Protein AF-A0A5J4KP98-F1 (afdb_monomer)

pLDDT: mean 75.1, std 27.13, range [25.02, 98.81]

Nearest PDB structures (foldseek):
  5kph-assembly1_A  TM=4.321E-01  e=3.623E-01  synthetic construct
  5tph-assembly1_A  TM=2.881E-01  e=6.939E-02  synthetic construct
  3f40-assembly1_A-2  TM=2.951E-01  e=2.008E-01  Cytophaga hutchinsonii ATCC 33406
  5u35-assembly1_B  TM=2.815E-01  e=1.049E-01  synthetic construct
  6w3w-assembly1_A  TM=3.416E-01  e=5.809E-01  synthetic construct

Structure (mmCIF, N/CA/C/O backbone):
data_AF-A0A5J4KP98-F1
#
_entry.id   AF-A0A5J4KP98-F1
#
loop_
_atom_site.group_PDB
_atom_site.id
_atom_site.type_symbol
_atom_site.label_atom_id
_atom_site.label_alt_id
_atom_site.label_comp_id
_atom_site.label_asym_id
_atom_site.label_entity_id
_atom_site.label_seq_id
_atom_site.pdbx_PDB_ins_code
_atom_site.Cartn_x
_atom_site.Cartn_y
_atom_site.Cartn_z
_atom_site.occupancy
_atom_site.B_iso_or_equiv
_atom_site.auth_seq_id
_atom_site.auth_comp_id
_atom_site.auth_asym_id
_atom_site.auth_atom_id
_atom_site.pdbx_PDB_model_num
ATOM 1 N N . MET A 1 1 ? 13.827 -20.301 -25.898 1.00 48.16 1 MET A N 1
ATOM 2 C CA . MET A 1 1 ? 13.623 -19.902 -24.489 1.00 48.16 1 MET A CA 1
ATOM 3 C C . MET A 1 1 ? 12.287 -19.192 -24.423 1.00 48.16 1 MET A C 1
ATOM 5 O O . MET A 1 1 ? 12.035 -18.385 -25.309 1.00 48.16 1 MET A O 1
ATOM 9 N N . THR A 1 2 ? 11.422 -19.520 -23.467 1.00 58.94 2 THR A N 1
ATOM 10 C CA . THR A 1 2 ? 10.131 -18.831 -23.319 1.00 58.94 2 THR A CA 1
ATOM 11 C C . THR A 1 2 ? 10.371 -17.529 -22.567 1.00 58.94 2 THR A C 1
ATOM 13 O O . THR A 1 2 ? 10.775 -17.570 -21.408 1.00 58.94 2 THR A O 1
ATOM 16 N N . THR A 1 3 ? 10.178 -16.387 -23.224 1.00 83.38 3 THR A N 1
ATOM 17 C CA . THR A 1 3 ? 10.272 -15.075 -22.571 1.00 83.38 3 THR A CA 1
ATOM 18 C C . THR A 1 3 ? 9.167 -14.952 -21.526 1.00 83.38 3 THR A C 1
ATOM 20 O O . THR A 1 3 ? 8.012 -15.272 -21.818 1.00 83.38 3 THR A O 1
ATOM 23 N N . LEU A 1 4 ? 9.506 -14.493 -20.319 1.00 88.94 4 LEU A N 1
ATOM 24 C CA . LEU A 1 4 ? 8.504 -14.178 -19.305 1.00 88.94 4 LEU A CA 1
ATOM 25 C C . LEU A 1 4 ? 7.656 -12.998 -19.798 1.00 88.94 4 LEU A C 1
ATOM 27 O O . LEU A 1 4 ? 8.190 -11.986 -20.241 1.00 88.94 4 LEU A O 1
ATOM 31 N N . THR A 1 5 ? 6.336 -13.135 -19.742 1.00 92.69 5 THR A N 1
ATOM 32 C CA . THR A 1 5 ? 5.392 -12.080 -20.140 1.00 92.69 5 THR A CA 1
ATOM 33 C C . THR A 1 5 ? 4.350 -11.872 -19.054 1.00 92.69 5 THR A C 1
ATOM 35 O O . THR A 1 5 ? 4.011 -12.813 -18.334 1.00 92.69 5 THR A O 1
ATOM 38 N N . LEU A 1 6 ? 3.766 -10.673 -18.978 1.00 92.62 6 LEU A N 1
ATOM 39 C CA . LEU A 1 6 ? 2.709 -10.383 -18.006 1.00 92.62 6 LEU A CA 1
ATOM 40 C C . LEU A 1 6 ? 1.524 -11.365 -18.115 1.00 92.62 6 LEU A C 1
ATOM 42 O O . LEU A 1 6 ? 1.011 -11.817 -17.095 1.00 92.62 6 LEU A O 1
ATOM 46 N N . ALA A 1 7 ? 1.148 -11.761 -19.336 1.00 93.25 7 ALA A N 1
ATOM 47 C CA . ALA A 1 7 ? 0.109 -12.766 -19.574 1.00 93.25 7 ALA A CA 1
ATOM 48 C C . ALA A 1 7 ? 0.478 -14.145 -18.990 1.00 93.25 7 ALA A C 1
ATOM 50 O O . ALA A 1 7 ? -0.365 -14.811 -18.398 1.00 93.25 7 ALA A O 1
ATOM 51 N N . SER A 1 8 ? 1.747 -14.564 -19.082 1.00 92.50 8 SER A N 1
ATOM 52 C CA . SER A 1 8 ? 2.194 -15.856 -18.531 1.00 92.50 8 SER A CA 1
ATOM 53 C C . SER A 1 8 ? 2.188 -15.940 -16.997 1.00 92.50 8 SER A C 1
ATOM 55 O O . SER A 1 8 ? 2.231 -17.044 -16.460 1.00 92.50 8 SER A O 1
ATOM 57 N N . ILE A 1 9 ? 2.107 -14.803 -16.292 1.00 94.69 9 ILE A N 1
ATOM 58 C CA . ILE A 1 9 ? 2.076 -14.728 -14.818 1.00 94.69 9 ILE A CA 1
ATOM 59 C C . ILE A 1 9 ? 0.751 -14.189 -14.253 1.00 94.69 9 ILE A C 1
ATOM 61 O O . ILE A 1 9 ? 0.599 -14.086 -13.034 1.00 94.69 9 ILE A O 1
ATOM 65 N N . GLU A 1 10 ? -0.221 -13.875 -15.116 1.00 95.12 10 GLU A N 1
ATOM 66 C CA . GLU A 1 10 ? -1.525 -13.289 -14.773 1.00 95.12 10 GLU A CA 1
ATOM 67 C C . GLU A 1 10 ? -2.249 -14.080 -13.671 1.00 95.12 10 GLU A C 1
ATOM 69 O O . GLU A 1 10 ? -2.695 -13.501 -12.675 1.00 95.12 10 GLU A O 1
ATOM 74 N N . ASP A 1 11 ? -2.284 -15.411 -13.799 1.00 95.19 11 ASP A N 1
ATOM 75 C CA . ASP A 1 11 ? -2.909 -16.311 -12.825 1.00 95.19 11 ASP A CA 1
ATOM 76 C C . ASP A 1 11 ? -2.238 -16.285 -11.449 1.00 95.19 11 ASP A C 1
ATOM 78 O O . ASP A 1 11 ? -2.926 -16.378 -10.430 1.00 95.19 11 ASP A O 1
ATOM 82 N N . GLY A 1 12 ? -0.912 -16.125 -11.402 1.00 94.88 12 GLY A N 1
ATOM 83 C CA . GLY A 1 12 ? -0.142 -16.007 -10.163 1.00 94.88 12 GLY A CA 1
ATOM 84 C C . GLY A 1 12 ? -0.339 -14.655 -9.475 1.00 94.88 12 GLY A C 1
ATOM 85 O O . GLY A 1 12 ? -0.443 -14.585 -8.245 1.00 94.88 12 GLY A O 1
ATOM 86 N N . LEU A 1 13 ? -0.432 -13.579 -10.263 1.00 96.94 13 LEU A N 1
ATOM 87 C CA . LEU A 1 13 ? -0.680 -12.226 -9.763 1.00 96.94 13 LEU A CA 1
ATOM 88 C C . LEU A 1 13 ? -2.074 -12.119 -9.132 1.00 96.94 13 LEU A C 1
ATOM 90 O O . LEU A 1 13 ? -2.216 -11.529 -8.062 1.00 96.94 13 LEU A O 1
ATOM 94 N N . GLN A 1 14 ? -3.095 -12.726 -9.747 1.00 96.31 14 GLN A N 1
ATOM 95 C CA . GLN A 1 14 ? -4.467 -12.680 -9.230 1.00 96.31 14 GLN A CA 1
ATOM 96 C C . GLN A 1 14 ? -4.764 -13.667 -8.084 1.00 96.31 14 GLN A C 1
ATOM 98 O O . GLN A 1 14 ? -5.811 -13.529 -7.447 1.00 96.31 14 GLN A O 1
ATOM 103 N N . GLN A 1 15 ? -3.865 -14.615 -7.764 1.00 96.38 15 GLN A N 1
ATOM 104 C CA . GLN A 1 15 ? -4.040 -15.494 -6.596 1.00 96.38 15 GLN A CA 1
ATOM 105 C C . GLN A 1 15 ? -4.179 -14.675 -5.299 1.00 96.38 15 GLN A C 1
ATOM 107 O O . GLN A 1 15 ? -3.370 -13.769 -5.060 1.00 96.38 15 GLN A O 1
ATOM 112 N N . PRO A 1 16 ? -5.125 -15.015 -4.404 1.00 97.06 16 PRO A N 1
ATOM 113 C CA . PRO A 1 16 ? -5.274 -14.313 -3.137 1.00 97.06 16 PRO A CA 1
ATOM 114 C C . PRO A 1 16 ? -4.017 -14.427 -2.259 1.00 97.06 16 PRO A C 1
ATOM 116 O O . PRO A 1 16 ? -3.254 -15.393 -2.332 1.00 97.06 16 PRO A O 1
ATOM 119 N N . PHE A 1 17 ? -3.802 -13.431 -1.399 1.00 97.25 17 PHE A N 1
ATOM 120 C CA . PHE A 1 17 ? -2.863 -13.528 -0.280 1.00 97.25 17 PHE A CA 1
ATOM 121 C C . PHE A 1 17 ? -3.389 -14.499 0.778 1.00 97.25 17 PHE A C 1
ATOM 123 O O . PHE A 1 17 ? -4.611 -14.688 0.902 1.00 97.25 17 PHE A O 1
ATOM 130 N N . ALA A 1 18 ? -2.483 -15.082 1.567 1.00 94.50 18 ALA A N 1
ATOM 131 C CA . ALA A 1 18 ? -2.885 -15.973 2.640 1.00 94.50 18 ALA A CA 1
ATOM 132 C C . ALA A 1 18 ? -3.716 -15.195 3.681 1.00 94.50 18 ALA A C 1
ATOM 134 O O . ALA A 1 18 ? -3.474 -14.008 3.911 1.00 94.50 18 ALA A O 1
ATOM 135 N N . PRO A 1 19 ? -4.708 -15.818 4.344 1.00 95.94 19 PRO A N 1
ATOM 136 C CA . PRO A 1 19 ? -5.619 -15.078 5.219 1.00 95.94 19 PRO A CA 1
ATOM 137 C C . PRO A 1 19 ? -4.949 -14.392 6.421 1.00 95.94 19 PRO A C 1
ATOM 139 O O . PRO A 1 19 ? -5.539 -13.474 6.987 1.00 95.94 19 PRO A O 1
ATOM 142 N N . HIS A 1 20 ? -3.741 -14.829 6.802 1.00 95.44 20 HIS A N 1
ATOM 143 C CA . HIS A 1 20 ? -2.919 -14.222 7.854 1.00 95.44 20 HIS A CA 1
ATOM 144 C C . HIS A 1 20 ? -2.132 -12.979 7.394 1.00 95.44 20 HIS A C 1
ATOM 146 O O . HIS A 1 20 ? -1.782 -12.151 8.232 1.00 95.44 20 HIS A O 1
ATOM 152 N N . ASP A 1 21 ? -1.913 -12.803 6.086 1.00 95.56 21 ASP A N 1
ATOM 153 C CA . ASP A 1 21 ? -1.282 -11.600 5.521 1.00 95.56 21 ASP A CA 1
ATOM 154 C C . ASP A 1 21 ? -2.263 -10.424 5.421 1.00 95.56 21 ASP A C 1
ATOM 156 O O . ASP A 1 21 ? -1.855 -9.265 5.300 1.00 95.56 21 ASP A O 1
ATOM 160 N N . VAL A 1 22 ? -3.571 -10.710 5.461 1.00 97.44 22 VAL A N 1
ATOM 161 C CA . VAL A 1 22 ? -4.630 -9.703 5.353 1.00 97.44 22 VAL A CA 1
ATOM 162 C C . VAL A 1 22 ? -4.877 -9.032 6.698 1.00 97.44 22 VAL A C 1
ATOM 164 O O . VAL A 1 22 ? -5.416 -9.612 7.642 1.00 97.44 22 VAL A O 1
ATOM 167 N N . LYS A 1 23 ? -4.541 -7.749 6.734 1.00 96.44 23 LYS A N 1
ATOM 168 C CA . LYS A 1 23 ? -4.779 -6.802 7.819 1.00 96.44 23 LYS A CA 1
ATOM 169 C C . LYS A 1 23 ? -5.920 -5.859 7.442 1.00 96.44 23 LYS A C 1
ATOM 171 O O . LYS A 1 23 ? -6.409 -5.864 6.312 1.00 96.44 23 LYS A O 1
ATOM 176 N N . TYR A 1 24 ? -6.360 -5.029 8.386 1.00 97.19 24 TYR A N 1
ATOM 177 C CA . TYR A 1 24 ? -7.480 -4.113 8.174 1.00 97.19 24 TYR A CA 1
ATOM 178 C C . TYR A 1 24 ? -7.157 -2.698 8.656 1.00 97.19 24 TYR A C 1
ATOM 180 O O . TYR A 1 24 ? -6.680 -2.505 9.772 1.00 97.19 24 TYR A O 1
ATOM 188 N N . LEU A 1 25 ? -7.450 -1.698 7.823 1.00 95.25 25 LEU A N 1
ATOM 189 C CA . LEU A 1 25 ? -7.390 -0.286 8.194 1.00 95.25 25 LEU A CA 1
ATOM 190 C C . LEU A 1 25 ? -8.756 0.168 8.735 1.00 95.25 25 LEU A C 1
ATOM 192 O O . LEU A 1 25 ? -9.763 -0.031 8.046 1.00 95.25 25 LEU A O 1
ATOM 196 N N . PRO A 1 26 ? -8.819 0.825 9.908 1.00 97.19 26 PRO A N 1
ATOM 197 C CA . PRO A 1 26 ? -10.052 1.426 10.400 1.00 97.19 26 PRO A CA 1
ATOM 198 C C . PRO A 1 26 ? -10.451 2.637 9.545 1.00 97.19 26 PRO A C 1
ATOM 200 O O . PRO A 1 26 ? -9.639 3.522 9.260 1.00 97.19 26 PRO A O 1
ATOM 203 N N . LYS A 1 27 ? -11.730 2.718 9.170 1.00 97.06 27 LYS A N 1
ATOM 204 C CA . LYS A 1 27 ? -12.344 3.900 8.545 1.00 97.06 27 LYS A CA 1
ATOM 205 C C . LYS A 1 27 ? -13.681 4.243 9.190 1.00 97.06 27 LYS A C 1
ATOM 207 O O . LYS A 1 27 ? -14.380 3.372 9.695 1.00 97.06 27 LYS A O 1
ATOM 212 N N . SER A 1 28 ? -14.041 5.524 9.146 1.00 96.62 28 SER A N 1
ATOM 213 C CA . SER A 1 28 ? -15.323 6.051 9.639 1.00 96.62 28 SER A CA 1
ATOM 214 C C . SER A 1 28 ? -15.728 5.532 11.035 1.00 96.62 28 SER A C 1
ATOM 216 O O . SER A 1 28 ? -16.821 4.979 11.174 1.00 96.62 28 SER A O 1
ATOM 218 N N . PRO A 1 29 ? -14.862 5.655 12.064 1.00 96.94 29 PRO A N 1
ATOM 219 C CA . PRO A 1 29 ? -15.193 5.212 13.414 1.00 96.94 29 PRO A CA 1
ATOM 220 C C . PRO A 1 29 ? -16.411 5.969 13.957 1.00 96.94 29 PRO A C 1
ATOM 222 O O . PRO A 1 29 ? -16.509 7.188 13.816 1.00 96.94 29 PRO A O 1
ATOM 225 N N . LYS A 1 30 ? -17.334 5.246 14.592 1.00 97.00 30 LYS A N 1
ATOM 226 C CA . LYS A 1 30 ? -18.558 5.789 15.192 1.00 97.00 30 LYS A CA 1
ATOM 227 C C . LYS A 1 30 ? -18.946 5.021 16.452 1.00 97.00 30 LYS A C 1
ATOM 229 O O . LYS A 1 30 ? -18.653 3.832 16.579 1.00 97.00 30 LYS A O 1
ATOM 234 N N . LYS A 1 31 ? -19.654 5.695 17.353 1.00 97.50 31 LYS A N 1
ATOM 235 C CA . LYS A 1 31 ? -20.270 5.094 18.539 1.00 97.50 31 LYS A CA 1
ATOM 236 C C . LYS A 1 31 ? -21.703 4.659 18.202 1.00 97.50 31 LYS A C 1
ATOM 238 O O . LYS A 1 31 ? -22.419 5.407 17.538 1.00 97.50 31 LYS A O 1
ATOM 243 N N . LYS A 1 32 ? -22.107 3.456 18.611 1.00 95.62 32 LYS A N 1
ATOM 244 C CA . LYS A 1 32 ? -23.499 2.979 18.559 1.00 95.62 32 LYS A CA 1
ATOM 245 C C . LYS A 1 32 ? -24.308 3.550 19.727 1.00 95.62 32 LYS A C 1
ATOM 247 O O . LYS A 1 32 ? -23.741 3.957 20.740 1.00 95.62 32 LYS A O 1
ATOM 252 N N . GLU A 1 33 ? -25.632 3.462 19.629 1.00 95.00 33 GLU A N 1
ATOM 253 C CA . GLU A 1 33 ? -26.566 3.719 20.738 1.00 95.00 33 GLU A CA 1
ATOM 254 C C . GLU A 1 33 ? -26.275 2.836 21.964 1.00 95.00 33 GLU A C 1
ATOM 256 O O . GLU A 1 33 ? -26.304 3.324 23.088 1.00 95.00 33 GLU A O 1
ATOM 261 N N . SER A 1 34 ? -25.861 1.578 21.753 1.00 92.44 34 SER A N 1
ATOM 262 C CA . SER A 1 34 ? -25.415 0.652 22.812 1.00 92.44 34 SER A CA 1
ATOM 263 C C . SER A 1 34 ? -24.123 1.069 23.533 1.00 92.44 34 SER A C 1
ATOM 265 O O . SER A 1 34 ? -23.655 0.364 24.421 1.00 92.44 34 SER A O 1
ATOM 267 N N . GLY A 1 35 ? -23.496 2.178 23.137 1.00 94.56 35 GLY A N 1
ATOM 268 C CA . GLY A 1 35 ? -22.252 2.676 23.717 1.00 94.56 35 GLY A CA 1
ATOM 269 C C . GLY A 1 35 ? -20.973 2.138 23.066 1.00 94.56 35 GLY A C 1
ATOM 270 O O . GLY A 1 35 ? -19.923 2.769 23.198 1.00 94.56 35 GLY A O 1
ATOM 271 N N . GLU A 1 36 ? -21.055 1.029 22.329 1.00 95.88 36 GLU A N 1
ATOM 272 C CA . GLU A 1 36 ? -19.920 0.402 21.643 1.00 95.88 36 GLU A CA 1
ATOM 273 C C . GLU A 1 36 ? -19.346 1.278 20.522 1.00 95.88 36 GLU A C 1
ATOM 275 O O . GLU A 1 36 ? -20.084 1.893 19.748 1.00 95.88 36 GLU A O 1
ATOM 280 N N . TRP A 1 37 ? -18.025 1.254 20.358 1.00 98.00 37 TRP A N 1
ATOM 281 C CA . TRP A 1 37 ? -17.353 1.845 19.204 1.00 98.00 37 TRP A CA 1
ATOM 282 C C . TRP A 1 37 ? -17.136 0.814 18.096 1.00 98.00 37 TRP A C 1
ATOM 284 O O . TRP A 1 37 ? -16.670 -0.301 18.334 1.00 98.00 37 TRP A O 1
ATOM 294 N N . VAL A 1 38 ? -17.449 1.206 16.862 1.00 98.31 38 VAL A N 1
ATOM 295 C CA . VAL A 1 38 ? -17.216 0.404 15.656 1.00 98.31 38 VAL A CA 1
ATOM 296 C C . VAL A 1 38 ? -16.624 1.243 14.535 1.00 98.31 38 VAL A C 1
ATOM 298 O O . VAL A 1 38 ? -16.862 2.446 14.444 1.00 98.31 38 VAL A O 1
ATOM 301 N N . CYS A 1 39 ? -15.891 0.599 13.635 1.00 98.38 39 CYS A N 1
ATOM 302 C CA . CYS A 1 39 ? -15.391 1.210 12.408 1.00 98.38 39 CYS A CA 1
ATOM 303 C C . CYS A 1 39 ? -15.614 0.281 11.211 1.00 98.38 39 CYS A C 1
ATOM 305 O O . CYS A 1 39 ? -15.876 -0.913 11.370 1.00 98.38 39 CYS A O 1
ATOM 307 N N . LEU A 1 40 ? -15.524 0.838 10.009 1.00 98.06 40 LEU A N 1
ATOM 308 C CA . LEU A 1 40 ? -15.469 0.085 8.767 1.00 98.06 40 LEU A CA 1
ATOM 309 C C . LEU A 1 40 ? -14.060 -0.500 8.607 1.00 98.06 40 LEU A C 1
ATOM 311 O O . LEU A 1 40 ? -13.086 0.254 8.589 1.00 98.06 40 LEU A O 1
ATOM 315 N N . ALA A 1 41 ? -13.949 -1.817 8.466 1.00 97.69 41 ALA A N 1
ATOM 316 C CA . ALA A 1 41 ? -12.672 -2.484 8.234 1.00 97.69 41 ALA A CA 1
ATOM 317 C C . ALA A 1 41 ? -12.361 -2.521 6.730 1.00 97.69 41 ALA A C 1
ATOM 319 O O . ALA A 1 41 ? -13.091 -3.159 5.968 1.00 97.69 41 ALA A O 1
ATOM 320 N N . LEU A 1 42 ? -11.290 -1.849 6.293 1.00 96.88 42 LEU A N 1
ATOM 321 C CA . LEU A 1 42 ? -10.799 -1.947 4.914 1.00 96.88 42 LEU A CA 1
ATOM 322 C C . LEU A 1 42 ? -9.629 -2.939 4.830 1.00 96.88 42 LEU A C 1
ATOM 324 O O . LEU A 1 42 ? -8.580 -2.646 5.406 1.00 96.88 42 LEU A O 1
ATOM 328 N N . PRO A 1 43 ? -9.775 -4.082 4.137 1.00 97.75 43 PRO A N 1
ATOM 329 C CA . PRO A 1 43 ? -8.717 -5.079 4.033 1.00 97.75 43 PRO A CA 1
ATOM 330 C C . PRO A 1 43 ? -7.535 -4.571 3.199 1.00 97.75 43 PRO A C 1
ATOM 332 O O . PRO A 1 43 ? -7.711 -3.883 2.193 1.00 97.75 43 PRO A O 1
ATOM 335 N N . TYR A 1 44 ? -6.326 -4.942 3.607 1.00 97.69 44 TYR A N 1
ATOM 336 C CA . TYR A 1 44 ? -5.080 -4.739 2.871 1.00 97.69 44 TYR A CA 1
ATOM 337 C C . TYR A 1 44 ? -4.083 -5.848 3.243 1.00 97.69 44 TYR A C 1
ATOM 339 O O . TYR A 1 44 ? -4.183 -6.410 4.328 1.00 97.69 44 TYR A O 1
ATOM 347 N N . ALA A 1 45 ? -3.108 -6.148 2.387 1.00 97.81 45 ALA A N 1
ATOM 348 C CA . ALA A 1 45 ? -1.913 -6.895 2.793 1.00 97.81 45 ALA A CA 1
ATOM 349 C C . ALA A 1 45 ? -0.717 -5.936 2.888 1.00 97.81 45 ALA A C 1
ATOM 351 O O . ALA A 1 45 ? -0.719 -4.880 2.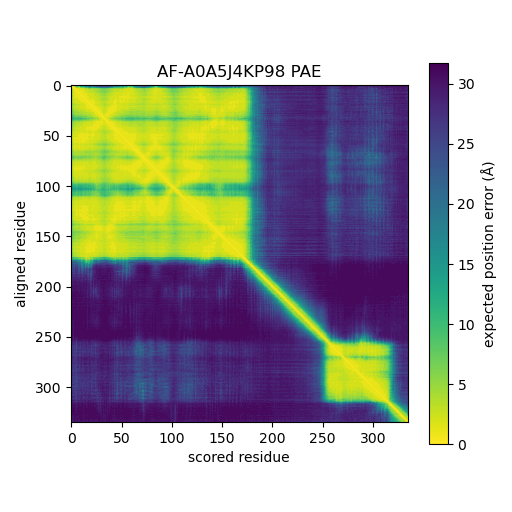247 1.00 97.81 45 ALA A O 1
ATOM 352 N N . ASP A 1 46 ? 0.291 -6.255 3.699 1.00 95.88 46 ASP A N 1
ATOM 353 C CA . ASP A 1 46 ? 1.494 -5.419 3.802 1.00 95.88 46 ASP A CA 1
ATOM 354 C C . ASP A 1 46 ? 2.296 -5.417 2.492 1.00 95.88 46 ASP A C 1
ATOM 356 O O . ASP A 1 46 ? 2.271 -6.380 1.732 1.00 95.88 46 ASP A O 1
ATOM 360 N N . LYS A 1 47 ? 3.070 -4.346 2.256 1.00 96.88 47 LYS A N 1
ATOM 361 C CA . LYS A 1 47 ? 3.933 -4.193 1.066 1.00 96.88 47 LYS A CA 1
ATOM 362 C C . LYS A 1 47 ? 4.800 -5.436 0.788 1.00 96.88 47 LYS A C 1
ATOM 364 O O . LYS A 1 47 ? 4.917 -5.817 -0.368 1.00 96.88 47 LYS A O 1
ATOM 369 N N . ARG A 1 48 ? 5.331 -6.090 1.829 1.00 96.12 48 ARG A N 1
ATOM 370 C CA . ARG A 1 48 ? 6.183 -7.286 1.692 1.00 96.12 48 ARG A CA 1
ATOM 371 C C . ARG A 1 48 ? 5.483 -8.436 0.965 1.00 96.12 48 ARG A C 1
ATOM 373 O O . ARG A 1 48 ? 6.033 -8.918 -0.005 1.00 96.12 48 ARG A O 1
ATOM 380 N N . ALA A 1 49 ? 4.227 -8.749 1.295 1.00 97.12 49 ALA A N 1
ATOM 381 C CA . ALA A 1 49 ? 3.479 -9.817 0.619 1.00 97.12 49 ALA A CA 1
ATOM 382 C C . ALA A 1 49 ? 3.306 -9.579 -0.899 1.00 97.12 49 ALA A C 1
ATOM 384 O O . ALA A 1 49 ? 3.200 -10.527 -1.674 1.00 97.12 49 ALA A O 1
ATOM 385 N N . TYR A 1 50 ? 3.293 -8.313 -1.336 1.00 98.56 50 TYR A N 1
ATOM 386 C CA . TYR A 1 50 ? 3.297 -7.955 -2.756 1.00 98.56 50 TYR A CA 1
ATOM 387 C C . TYR A 1 50 ? 4.690 -8.134 -3.380 1.00 98.56 50 TYR A C 1
ATOM 389 O O . TYR A 1 50 ? 4.786 -8.658 -4.482 1.00 98.56 50 TYR A O 1
ATOM 397 N N . GLU A 1 51 ? 5.756 -7.717 -2.689 1.00 98.19 51 GLU A N 1
ATOM 398 C CA . GLU A 1 51 ? 7.146 -7.904 -3.140 1.00 98.19 51 GLU A CA 1
ATOM 399 C C . GLU A 1 51 ? 7.517 -9.384 -3.233 1.00 98.19 51 GLU A C 1
ATOM 401 O O . GLU A 1 51 ? 8.077 -9.805 -4.237 1.00 98.19 51 GLU A O 1
ATOM 406 N N . ASP A 1 52 ? 7.147 -10.181 -2.230 1.00 97.38 52 ASP A N 1
ATOM 407 C CA . ASP A 1 52 ? 7.360 -11.627 -2.194 1.00 97.38 52 ASP A CA 1
ATOM 408 C C . ASP A 1 52 ? 6.658 -12.292 -3.389 1.00 97.38 52 ASP A C 1
ATOM 410 O O . ASP A 1 52 ? 7.292 -13.020 -4.147 1.00 97.38 52 ASP A O 1
ATOM 414 N N . ARG A 1 53 ? 5.395 -11.932 -3.670 1.00 97.81 53 ARG A N 1
ATOM 415 C CA . ARG A 1 53 ? 4.673 -12.441 -4.850 1.00 97.81 53 ARG A CA 1
ATOM 416 C C . ARG A 1 53 ? 5.297 -12.004 -6.182 1.00 97.81 53 ARG A C 1
ATOM 418 O O . ARG A 1 53 ? 5.274 -12.777 -7.135 1.00 97.81 53 ARG A O 1
ATOM 425 N N . LEU A 1 54 ? 5.825 -10.782 -6.278 1.00 97.69 54 LEU A N 1
ATOM 426 C CA . LEU A 1 54 ? 6.524 -10.314 -7.482 1.00 97.69 54 LEU A CA 1
ATOM 427 C C . LEU A 1 54 ? 7.885 -11.005 -7.655 1.00 97.69 54 LEU A C 1
ATOM 429 O O . LEU A 1 54 ? 8.265 -11.316 -8.781 1.00 97.69 54 LEU A O 1
ATOM 433 N N . ASN A 1 55 ? 8.585 -11.315 -6.563 1.00 96.38 55 ASN A N 1
ATOM 434 C CA . ASN A 1 55 ? 9.799 -12.127 -6.586 1.00 96.38 55 ASN A CA 1
ATOM 435 C C . ASN A 1 55 ? 9.499 -13.564 -7.036 1.00 96.38 55 ASN A C 1
ATOM 437 O O . ASN A 1 55 ? 10.158 -14.050 -7.948 1.00 96.38 55 ASN A O 1
ATOM 441 N N . ASP A 1 56 ? 8.473 -14.212 -6.477 1.00 93.38 56 ASP A N 1
ATOM 442 C CA . ASP A 1 56 ? 8.089 -15.585 -6.837 1.00 93.38 56 ASP A CA 1
ATOM 443 C C . ASP A 1 56 ? 7.738 -15.741 -8.330 1.00 93.38 56 ASP A C 1
ATOM 445 O O . ASP A 1 56 ? 8.003 -16.783 -8.928 1.00 93.38 56 ASP A O 1
ATOM 449 N N . LEU A 1 57 ? 7.121 -14.718 -8.936 1.00 93.38 57 LEU A N 1
ATOM 450 C CA . LEU A 1 57 ? 6.610 -14.773 -10.313 1.00 93.38 57 LEU A CA 1
ATOM 451 C C . LEU A 1 57 ? 7.537 -14.142 -11.356 1.00 93.38 57 LEU A C 1
ATOM 453 O O . LEU A 1 57 ? 7.494 -14.530 -12.521 1.00 93.38 57 LEU A O 1
ATOM 457 N N . ALA A 1 58 ? 8.312 -13.129 -10.969 1.00 92.69 58 ALA A N 1
ATOM 458 C CA . ALA A 1 58 ? 8.983 -12.221 -11.893 1.00 92.69 58 ALA A CA 1
ATOM 459 C C . ALA A 1 58 ? 10.339 -11.718 -11.367 1.00 92.69 58 ALA A C 1
ATOM 461 O O . ALA A 1 58 ? 10.732 -10.593 -11.674 1.00 92.69 58 ALA A O 1
ATOM 462 N N . PHE A 1 59 ? 11.073 -12.511 -10.576 1.00 92.31 59 PHE A N 1
ATOM 463 C CA . PHE A 1 59 ? 12.415 -12.144 -10.101 1.00 92.31 59 PHE A CA 1
ATOM 464 C C . PHE A 1 59 ? 13.327 -11.660 -11.246 1.00 92.31 59 PHE A C 1
ATOM 466 O O . PHE A 1 59 ? 13.546 -12.377 -12.220 1.00 92.31 59 PHE A O 1
ATOM 473 N N . GLY A 1 60 ? 13.852 -10.435 -11.132 1.00 89.69 60 GLY A N 1
ATOM 474 C CA . GLY A 1 60 ? 14.661 -9.784 -12.175 1.00 89.69 60 GLY A CA 1
ATOM 475 C C . GLY A 1 60 ? 13.869 -9.145 -13.329 1.00 89.69 60 GLY A C 1
ATOM 476 O O . GLY A 1 60 ? 14.449 -8.398 -14.108 1.00 89.69 60 GLY A O 1
ATOM 477 N N . PHE A 1 61 ? 12.555 -9.378 -13.405 1.00 94.38 61 PHE A N 1
ATOM 478 C CA . PHE A 1 61 ? 11.620 -8.815 -14.391 1.00 94.38 61 PHE A CA 1
ATOM 479 C C . PHE A 1 61 ? 10.607 -7.838 -13.771 1.00 94.38 61 PHE A C 1
ATOM 481 O O . PHE A 1 61 ? 9.653 -7.436 -14.441 1.00 94.38 61 PHE A O 1
ATOM 488 N N . TRP A 1 62 ? 10.788 -7.451 -12.503 1.00 97.94 62 TRP A N 1
ATOM 489 C CA . TRP A 1 62 ? 10.030 -6.372 -11.873 1.00 97.94 62 TRP A CA 1
ATOM 490 C C . TRP A 1 62 ? 10.947 -5.330 -11.232 1.00 97.94 62 TRP A C 1
ATOM 492 O O . TRP A 1 62 ? 12.050 -5.644 -10.780 1.00 97.94 62 TRP A O 1
ATOM 502 N N . SER A 1 63 ? 10.494 -4.078 -11.194 1.00 97.94 63 SER A N 1
ATOM 503 C CA . SER A 1 63 ? 11.216 -2.975 -10.558 1.00 97.94 63 SER A CA 1
ATOM 504 C C . SER A 1 63 ? 10.274 -1.854 -10.103 1.00 97.94 63 SER A C 1
ATOM 506 O O . SER A 1 63 ? 9.074 -1.855 -10.392 1.00 97.94 63 SER A O 1
ATOM 508 N N . THR A 1 64 ? 10.824 -0.888 -9.367 1.00 98.19 64 THR A N 1
ATOM 509 C CA . THR A 1 64 ? 10.150 0.368 -9.013 1.00 98.19 64 THR A CA 1
ATOM 510 C C . THR A 1 64 ? 11.068 1.540 -9.358 1.00 98.19 64 THR A C 1
ATOM 512 O O . THR A 1 64 ? 11.915 1.897 -8.529 1.00 98.19 64 THR A O 1
ATOM 515 N N . PRO A 1 65 ? 10.977 2.117 -10.571 1.00 96.75 65 PRO A N 1
ATOM 516 C CA . PRO A 1 65 ? 11.819 3.245 -10.946 1.00 96.75 65 PRO A CA 1
ATOM 517 C C . PRO A 1 65 ? 11.531 4.464 -10.059 1.00 96.75 65 PRO A C 1
ATOM 519 O O . PRO A 1 65 ? 10.407 4.683 -9.589 1.00 96.75 65 PRO A O 1
ATOM 522 N N . TYR A 1 66 ? 12.573 5.259 -9.801 1.00 93.56 66 TYR A N 1
ATOM 523 C CA . TYR A 1 66 ? 12.466 6.424 -8.929 1.00 93.56 66 TYR A CA 1
ATOM 524 C C . TYR A 1 66 ? 11.502 7.460 -9.510 1.00 93.56 66 TYR A C 1
ATOM 526 O O . TYR A 1 66 ? 11.642 7.899 -10.648 1.00 93.56 66 TYR A O 1
ATOM 534 N N . ASN A 1 67 ? 10.559 7.889 -8.678 1.00 92.81 67 ASN A N 1
ATOM 535 C CA . ASN A 1 67 ? 9.638 8.975 -8.959 1.00 92.81 67 ASN A CA 1
ATOM 536 C C . ASN A 1 67 ? 9.805 10.036 -7.859 1.00 92.81 67 ASN A C 1
ATOM 538 O O . ASN A 1 67 ? 9.740 9.680 -6.677 1.00 92.81 67 ASN A O 1
ATOM 542 N N . PRO A 1 68 ? 10.015 11.321 -8.197 1.00 93.38 68 PRO A N 1
ATOM 543 C CA . PRO A 1 68 ? 10.217 12.353 -7.191 1.00 93.38 68 PRO A CA 1
ATOM 544 C C . PRO A 1 68 ? 8.936 12.575 -6.364 1.00 93.38 68 PRO A C 1
ATOM 546 O O . PRO A 1 68 ? 7.868 12.825 -6.936 1.00 93.38 68 PRO A O 1
ATOM 549 N N . PRO A 1 69 ? 9.009 12.500 -5.022 1.00 95.88 69 PRO A N 1
ATOM 550 C CA . PRO A 1 69 ? 7.886 12.835 -4.158 1.00 95.88 69 PRO A CA 1
ATOM 551 C C . PRO A 1 69 ? 7.655 14.352 -4.142 1.00 95.88 69 PRO A C 1
ATOM 553 O O . PRO A 1 69 ? 8.586 15.135 -4.323 1.00 95.88 69 PRO A O 1
ATOM 556 N N . TYR A 1 70 ? 6.423 14.778 -3.868 1.00 96.00 70 TYR A N 1
ATOM 557 C CA . TYR A 1 70 ? 6.072 16.194 -3.735 1.00 96.00 70 TYR A CA 1
ATOM 558 C C . TYR A 1 70 ? 5.103 16.426 -2.572 1.00 96.00 70 TYR A C 1
ATOM 560 O O . TYR A 1 70 ? 4.378 15.525 -2.150 1.00 96.00 70 TYR A O 1
ATOM 568 N N . ALA A 1 71 ? 5.082 17.644 -2.032 1.00 95.50 71 ALA A N 1
ATOM 569 C CA . ALA A 1 71 ? 4.208 18.017 -0.924 1.00 95.50 71 ALA A CA 1
ATOM 570 C C . ALA A 1 71 ? 3.252 19.145 -1.330 1.00 95.50 71 ALA A C 1
ATOM 572 O O . ALA A 1 71 ? 3.655 20.129 -1.942 1.00 95.50 71 ALA A O 1
ATOM 573 N N . ILE A 1 72 ? 1.978 19.018 -0.953 1.00 91.62 72 ILE A N 1
ATOM 574 C CA . ILE A 1 72 ? 0.958 20.060 -1.116 1.00 91.62 72 ILE A CA 1
ATOM 575 C C . ILE A 1 72 ? 0.488 20.462 0.284 1.00 91.62 72 ILE A C 1
ATOM 577 O O . ILE A 1 72 ? -0.362 19.809 0.898 1.00 91.62 72 ILE A O 1
ATOM 581 N N . GLY A 1 73 ? 1.083 21.531 0.820 1.00 93.69 73 GLY A N 1
ATOM 582 C CA . GLY A 1 73 ? 0.912 21.917 2.221 1.00 93.69 73 GLY A CA 1
ATOM 583 C C . GLY A 1 73 ? 1.355 20.791 3.161 1.00 93.69 73 GLY A C 1
ATOM 584 O O . GLY A 1 73 ? 2.435 20.235 3.007 1.00 93.69 73 GLY A O 1
ATOM 585 N N . ASN A 1 74 ? 0.497 20.404 4.108 1.00 94.38 74 ASN A N 1
ATOM 586 C CA . ASN A 1 74 ? 0.780 19.325 5.064 1.00 94.38 74 ASN A CA 1
ATOM 587 C C . ASN A 1 74 ? 0.653 17.897 4.472 1.00 94.38 74 ASN A C 1
ATOM 589 O O . ASN A 1 74 ? 0.705 16.919 5.214 1.00 94.38 74 ASN A O 1
ATOM 593 N N . LYS A 1 75 ? 0.416 17.737 3.163 1.00 96.31 75 LYS A N 1
ATOM 594 C CA . LYS A 1 75 ? 0.180 16.428 2.532 1.00 96.31 75 LYS A CA 1
ATOM 595 C C . LYS A 1 75 ? 1.344 16.039 1.623 1.00 96.31 75 LYS A C 1
ATOM 597 O O . LYS A 1 75 ? 1.542 16.662 0.585 1.00 96.31 75 LYS A O 1
ATOM 602 N N . LEU A 1 76 ? 2.060 14.984 1.996 1.00 97.50 76 LEU A N 1
ATOM 603 C CA . LEU A 1 76 ? 3.046 14.314 1.155 1.00 97.50 76 LEU A CA 1
ATOM 604 C C . LEU A 1 76 ? 2.331 13.407 0.150 1.00 97.50 76 LEU A C 1
ATOM 606 O O . LEU A 1 76 ? 1.450 12.628 0.529 1.00 97.50 76 LEU A O 1
ATOM 610 N N . VAL A 1 77 ? 2.736 13.490 -1.114 1.00 98.19 77 VAL A N 1
ATOM 611 C CA . VAL A 1 77 ? 2.280 12.634 -2.208 1.00 98.19 77 VAL A CA 1
ATOM 612 C C . VAL A 1 77 ? 3.497 11.997 -2.872 1.00 98.19 77 VAL A C 1
ATOM 614 O O . VAL A 1 77 ? 4.471 12.671 -3.199 1.00 98.19 77 VAL A O 1
ATOM 617 N N . ILE A 1 78 ? 3.443 10.682 -3.061 1.00 98.31 78 ILE A N 1
ATOM 618 C CA . ILE A 1 78 ? 4.499 9.901 -3.703 1.00 98.31 78 ILE A CA 1
ATOM 619 C C . ILE A 1 78 ? 3.874 9.154 -4.885 1.00 98.31 78 ILE A C 1
ATOM 621 O O . ILE A 1 78 ? 3.068 8.246 -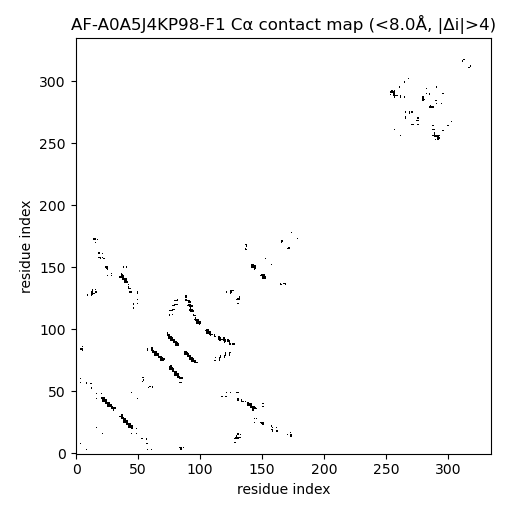4.651 1.00 98.31 78 ILE A O 1
ATOM 625 N N . PRO A 1 79 ? 4.198 9.516 -6.140 1.00 98.50 79 PRO A N 1
ATOM 626 C CA . PRO A 1 79 ? 3.941 8.647 -7.281 1.00 98.50 79 PRO A CA 1
ATOM 627 C C . PRO A 1 79 ? 4.792 7.387 -7.127 1.00 98.50 79 PRO A C 1
ATOM 629 O O . PRO A 1 79 ? 5.970 7.476 -6.786 1.00 98.50 79 PRO A O 1
ATOM 632 N N . VAL A 1 80 ? 4.216 6.215 -7.368 1.00 98.75 80 VAL A N 1
ATOM 633 C CA . VAL A 1 80 ? 4.960 4.954 -7.382 1.00 98.75 80 VAL A CA 1
ATOM 634 C C . VAL A 1 80 ? 4.630 4.220 -8.668 1.00 98.75 80 VAL A C 1
ATOM 636 O O . VAL A 1 80 ? 3.509 3.739 -8.832 1.00 98.75 80 VAL A O 1
ATOM 639 N N . THR A 1 81 ? 5.609 4.142 -9.566 1.00 98.75 81 THR A N 1
ATOM 640 C CA . THR A 1 81 ? 5.582 3.222 -10.705 1.00 98.75 81 THR A CA 1
ATOM 641 C C . THR A 1 81 ? 6.040 1.844 -10.243 1.00 98.75 81 THR A C 1
ATOM 643 O O . THR A 1 81 ? 7.041 1.718 -9.535 1.00 98.75 81 THR A O 1
ATOM 646 N N . VAL A 1 82 ? 5.305 0.815 -10.650 1.00 98.81 82 VAL A N 1
ATOM 647 C CA . VAL A 1 82 ? 5.729 -0.583 -10.603 1.00 98.81 82 VAL A CA 1
ATOM 648 C C . VAL A 1 82 ? 5.817 -1.058 -12.046 1.00 98.81 82 VAL A C 1
ATOM 650 O O . VAL A 1 82 ? 4.850 -0.923 -12.798 1.00 98.81 82 VAL A O 1
ATOM 653 N N . THR A 1 83 ? 6.968 -1.603 -12.417 1.00 98.50 83 THR A N 1
ATOM 654 C CA . THR A 1 83 ? 7.235 -2.150 -13.750 1.00 98.50 83 THR A CA 1
ATOM 655 C C . THR A 1 83 ? 7.298 -3.667 -13.627 1.00 98.50 83 THR A C 1
ATOM 657 O O . THR A 1 83 ? 7.979 -4.165 -12.732 1.00 98.50 83 THR A O 1
ATOM 660 N N . VAL A 1 84 ? 6.574 -4.408 -14.471 1.00 97.38 84 VAL A N 1
ATOM 661 C CA . VAL A 1 84 ? 6.546 -5.884 -14.487 1.00 97.38 84 VAL A CA 1
ATOM 662 C C . VAL A 1 84 ? 6.538 -6.365 -15.935 1.00 97.38 84 VAL A C 1
ATOM 664 O O . VAL A 1 84 ? 5.610 -6.048 -16.676 1.00 97.38 84 VAL A O 1
ATOM 667 N N . CYS A 1 85 ? 7.542 -7.152 -16.336 1.00 93.81 85 CYS A N 1
ATOM 668 C CA . CYS A 1 85 ? 7.727 -7.614 -17.721 1.00 93.81 85 CYS A CA 1
ATOM 669 C C . CYS A 1 85 ? 7.628 -6.453 -18.734 1.00 93.81 85 CYS A C 1
ATOM 671 O O . CYS A 1 85 ? 6.821 -6.503 -19.661 1.00 93.81 85 CYS A O 1
ATOM 673 N N . ASP A 1 86 ? 8.394 -5.384 -18.485 1.00 92.38 86 ASP A N 1
ATOM 674 C CA . ASP A 1 86 ? 8.465 -4.141 -19.276 1.00 92.38 86 ASP A CA 1
ATOM 675 C C . ASP A 1 86 ? 7.152 -3.338 -19.409 1.00 92.38 86 ASP A C 1
ATOM 677 O O . ASP A 1 86 ? 7.091 -2.353 -20.143 1.00 92.38 86 ASP A O 1
ATOM 681 N N . ILE A 1 87 ? 6.102 -3.704 -18.665 1.00 96.44 87 ILE A N 1
ATOM 682 C CA . ILE A 1 87 ? 4.840 -2.956 -18.588 1.00 96.44 87 ILE A CA 1
ATOM 683 C C . ILE A 1 87 ? 4.821 -2.147 -17.293 1.00 96.44 87 ILE A C 1
ATOM 685 O O . ILE A 1 87 ? 5.066 -2.691 -16.217 1.00 96.44 87 ILE A O 1
ATOM 689 N N . GLU A 1 88 ? 4.498 -0.857 -17.387 1.00 98.25 88 GLU A N 1
ATOM 690 C CA . GLU A 1 88 ? 4.491 0.072 -16.253 1.00 98.25 88 GLU A CA 1
ATOM 691 C C . GLU A 1 88 ? 3.075 0.449 -15.808 1.00 98.25 88 GLU A C 1
ATOM 693 O O . GLU A 1 88 ? 2.213 0.801 -16.619 1.00 98.25 88 GLU A O 1
ATOM 698 N N . HIS A 1 89 ? 2.854 0.465 -14.493 1.00 98.50 89 HIS A N 1
ATOM 699 C CA . HIS A 1 89 ? 1.682 1.089 -13.887 1.00 98.50 89 HIS A CA 1
ATOM 700 C C . HIS A 1 89 ? 2.085 2.004 -12.733 1.00 98.50 89 HIS A C 1
ATOM 702 O O . HIS A 1 89 ? 2.800 1.598 -11.818 1.00 98.50 89 HIS A O 1
ATOM 708 N N . THR A 1 90 ? 1.571 3.234 -12.753 1.00 98.62 90 THR A N 1
ATOM 709 C CA . THR A 1 90 ? 1.787 4.244 -11.710 1.00 98.62 90 THR A CA 1
ATOM 710 C C . THR A 1 90 ? 0.491 4.494 -10.946 1.00 98.62 90 THR A C 1
ATOM 712 O O . THR A 1 90 ? -0.583 4.613 -11.536 1.00 98.62 90 THR A O 1
ATOM 715 N N . ASP A 1 91 ? 0.576 4.610 -9.623 1.00 98.62 91 ASP A N 1
ATOM 716 C CA . ASP A 1 91 ? -0.493 5.171 -8.788 1.00 98.62 91 ASP A CA 1
ATOM 717 C C . ASP A 1 91 ? 0.130 5.982 -7.636 1.00 98.62 91 ASP A C 1
ATOM 719 O O . ASP A 1 91 ? 1.347 5.997 -7.439 1.00 98.62 91 ASP A O 1
ATOM 723 N N . TYR A 1 92 ? -0.701 6.687 -6.877 1.00 98.31 92 TYR A N 1
ATOM 724 C CA . TYR A 1 92 ? -0.279 7.690 -5.912 1.00 98.31 92 TYR A CA 1
ATOM 725 C C . TYR A 1 92 ? -0.529 7.236 -4.479 1.00 98.31 92 TYR A C 1
ATOM 727 O O . TYR A 1 92 ? -1.628 6.825 -4.088 1.00 98.31 92 TYR A O 1
ATOM 735 N N . GLY A 1 93 ? 0.518 7.359 -3.678 1.00 98.00 93 GLY A N 1
ATOM 736 C CA . GLY A 1 93 ? 0.482 7.225 -2.238 1.00 98.00 93 GLY A CA 1
ATOM 737 C C . GLY A 1 93 ? 0.398 8.577 -1.546 1.00 98.00 93 GLY A C 1
ATOM 738 O O . GLY A 1 93 ? 1.054 9.525 -1.970 1.00 98.00 93 GLY A O 1
ATOM 739 N N . GLU A 1 94 ? -0.361 8.668 -0.458 1.00 97.31 94 GLU A N 1
ATOM 740 C CA . GLU A 1 94 ? -0.489 9.900 0.325 1.00 97.31 94 GLU A CA 1
ATOM 741 C C . GLU A 1 94 ? -0.385 9.684 1.841 1.00 97.31 94 GLU A C 1
ATOM 743 O O . GLU A 1 94 ? -0.914 8.713 2.388 1.00 97.31 94 GLU A O 1
ATOM 748 N N . SER A 1 95 ? 0.263 10.636 2.520 1.00 97.00 95 SER A N 1
ATOM 749 C CA . SER A 1 95 ? 0.300 10.758 3.983 1.00 97.00 95 SER A CA 1
ATOM 750 C C . SER A 1 95 ? 0.317 12.231 4.396 1.00 97.00 95 SER A C 1
ATOM 752 O O . SER A 1 95 ? 0.788 13.087 3.649 1.00 97.00 95 SER A O 1
ATOM 754 N N . PHE A 1 96 ? -0.159 12.544 5.600 1.00 95.75 96 PHE A N 1
ATOM 755 C CA . PHE A 1 96 ? 0.081 13.856 6.202 1.00 95.75 96 PHE A CA 1
ATOM 756 C C . PHE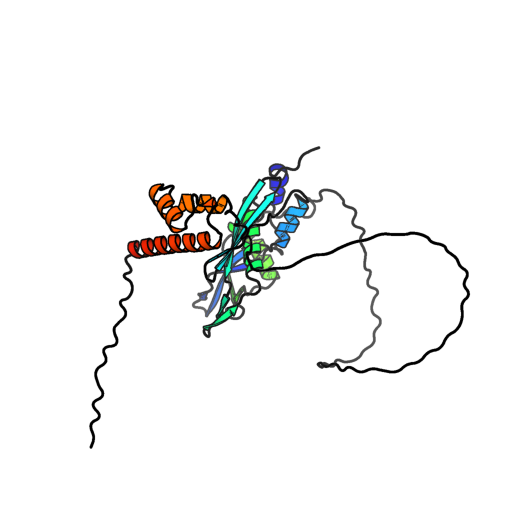 A 1 96 ? 1.452 13.877 6.880 1.00 95.75 96 PHE A C 1
ATOM 758 O O . PHE A 1 96 ? 1.799 12.908 7.550 1.00 95.75 96 PHE A O 1
ATOM 765 N N . LEU A 1 97 ? 2.200 14.971 6.706 1.00 94.12 97 LEU A N 1
ATOM 766 C CA . LEU A 1 97 ? 3.515 15.193 7.324 1.00 94.12 97 LEU A CA 1
ATOM 767 C C . LEU A 1 97 ? 3.405 15.446 8.833 1.00 94.12 97 LEU A C 1
ATOM 769 O O . LEU A 1 97 ? 4.307 15.102 9.587 1.00 94.12 97 LEU A O 1
ATOM 773 N N . SER A 1 98 ? 2.283 16.008 9.279 1.00 92.94 98 SER A N 1
ATOM 774 C CA . SER A 1 98 ? 1.967 16.243 10.688 1.00 92.94 98 SER A CA 1
ATOM 775 C C . SER A 1 98 ? 0.473 16.063 10.973 1.00 92.94 98 SER A C 1
ATOM 777 O O . SER A 1 98 ? -0.365 16.088 10.067 1.00 92.94 98 SER A O 1
ATOM 779 N N . SER A 1 99 ? 0.112 15.897 12.243 1.00 89.75 99 SER A N 1
ATOM 780 C CA . SER A 1 99 ? -1.275 15.834 12.709 1.00 89.75 99 SER A CA 1
ATOM 781 C C . SER A 1 99 ? -1.452 16.598 14.021 1.00 89.75 99 SER A C 1
ATOM 783 O O . SER A 1 99 ? -0.491 16.784 14.762 1.00 89.75 99 SER A O 1
ATOM 785 N N . LEU A 1 100 ? -2.677 17.043 14.314 1.00 88.69 100 LEU A N 1
ATOM 786 C CA . LEU A 1 100 ? -2.997 17.712 15.577 1.00 88.69 100 LEU A CA 1
ATOM 787 C C . LEU A 1 100 ? -3.523 16.709 16.614 1.00 88.69 100 LEU A C 1
ATOM 789 O O . LEU A 1 100 ? -4.382 15.869 16.320 1.00 88.69 100 LEU A O 1
ATOM 793 N N . SER A 1 101 ? -3.029 16.822 17.846 1.00 82.31 101 SER A N 1
ATOM 794 C CA . SER A 1 101 ? -3.537 16.096 19.010 1.00 82.31 101 SER A CA 1
ATOM 795 C C . SER A 1 101 ? -4.939 16.597 19.398 1.00 82.31 101 SER A C 1
ATOM 797 O O . SER A 1 101 ? -5.395 17.653 18.958 1.00 82.31 101 SER A O 1
ATOM 799 N N . ARG A 1 102 ? -5.642 15.871 20.284 1.00 76.06 102 ARG A N 1
ATOM 800 C CA . ARG A 1 102 ? -6.928 16.347 20.845 1.00 76.06 102 ARG A CA 1
ATOM 801 C C . ARG A 1 102 ? -6.796 17.647 21.654 1.00 76.06 102 ARG A C 1
ATOM 803 O O . ARG A 1 102 ? -7.809 18.296 21.881 1.00 76.06 102 ARG A O 1
ATOM 810 N N . LYS A 1 103 ? -5.582 18.009 22.081 1.00 86.25 103 LYS A N 1
ATOM 811 C CA . LYS A 1 103 ? -5.265 19.265 22.776 1.00 86.25 103 LYS A CA 1
ATOM 812 C C . LYS A 1 103 ? -4.772 20.369 21.827 1.00 86.25 103 LYS A C 1
ATOM 814 O O . LYS A 1 103 ? -4.463 21.458 22.289 1.00 86.25 103 LYS A O 1
ATOM 819 N N . GLY A 1 104 ? -4.692 20.099 20.520 1.00 86.00 104 GLY A N 1
ATOM 820 C CA . GLY A 1 104 ? -4.172 21.039 19.521 1.00 86.00 104 GLY A CA 1
ATOM 821 C C . GLY A 1 104 ? -2.646 21.046 19.374 1.00 86.00 104 GLY A C 1
ATOM 822 O O . GLY A 1 104 ? -2.122 21.894 18.662 1.00 86.00 104 GLY A O 1
ATOM 823 N N . GLU A 1 105 ? -1.927 20.114 20.007 1.00 88.25 105 GLU A N 1
ATOM 824 C CA . GLU A 1 105 ? -0.469 19.993 19.859 1.00 88.25 105 GLU A CA 1
ATOM 825 C C . GLU A 1 105 ? -0.127 19.428 18.473 1.00 88.25 105 GLU A C 1
ATOM 827 O O . GLU A 1 105 ? -0.767 18.477 18.017 1.00 88.25 105 GLU A O 1
ATOM 832 N N . LEU A 1 106 ? 0.883 19.989 17.804 1.00 90.00 106 LEU A N 1
ATOM 833 C CA . LEU A 1 106 ? 1.364 19.484 16.520 1.00 90.00 106 LEU A CA 1
ATOM 834 C C . LEU A 1 106 ? 2.290 18.282 16.737 1.00 90.00 106 LEU A C 1
ATOM 836 O O . LEU A 1 106 ? 3.242 18.364 17.506 1.00 90.00 106 LEU A O 1
ATOM 840 N N . HIS A 1 107 ? 2.019 17.182 16.040 1.00 88.75 107 HIS A N 1
ATOM 841 C CA . HIS A 1 107 ? 2.839 15.975 16.049 1.00 88.75 107 HIS A CA 1
ATOM 842 C C . HIS A 1 107 ? 3.272 15.650 14.620 1.00 88.75 107 HIS A C 1
ATOM 844 O O . HIS A 1 107 ? 2.431 15.354 13.765 1.00 88.75 107 HIS A O 1
ATOM 850 N N . GLU A 1 108 ? 4.574 15.693 14.353 1.00 89.81 108 GLU A N 1
ATOM 851 C CA . GLU A 1 108 ? 5.149 15.299 13.063 1.00 89.81 108 GLU A CA 1
ATOM 852 C C . GLU A 1 108 ? 5.082 13.779 12.868 1.00 89.81 108 GLU A C 1
ATOM 854 O O . GLU A 1 108 ? 5.026 13.008 13.823 1.00 89.81 108 GLU A O 1
ATOM 859 N N . SER A 1 109 ? 5.019 13.325 11.621 1.00 89.44 109 SER A N 1
ATOM 860 C CA . SER A 1 109 ? 4.873 11.912 11.275 1.00 89.44 109 SER A CA 1
ATOM 861 C C . SER A 1 109 ? 6.149 11.409 10.605 1.00 89.44 109 SER A C 1
ATOM 863 O O . SER A 1 109 ? 6.308 11.491 9.384 1.00 89.44 109 SER A O 1
ATOM 865 N N . GLU A 1 110 ? 7.035 10.838 11.423 1.00 89.75 110 GLU A N 1
ATOM 866 C CA . GLU A 1 110 ? 8.330 10.250 11.036 1.00 89.75 110 GLU A CA 1
ATOM 867 C C . GLU A 1 110 ? 8.218 9.277 9.849 1.00 89.75 110 GLU A C 1
ATOM 869 O O . GLU A 1 110 ? 9.084 9.213 8.982 1.00 89.75 110 GLU A O 1
ATOM 874 N N . ASN A 1 111 ? 7.111 8.532 9.774 1.00 93.25 111 ASN A N 1
ATOM 875 C CA . ASN A 1 111 ? 6.901 7.467 8.794 1.00 93.25 111 ASN A CA 1
ATOM 876 C C . ASN A 1 111 ? 6.073 7.892 7.565 1.00 93.25 111 ASN A C 1
ATOM 878 O O . ASN A 1 111 ? 5.640 7.036 6.791 1.00 93.25 111 ASN A O 1
ATOM 882 N N . SER A 1 112 ? 5.853 9.195 7.351 1.00 95.12 112 SER A N 1
ATOM 883 C CA . SER A 1 112 ? 4.994 9.712 6.269 1.00 95.12 112 SER A CA 1
ATOM 884 C C . SER A 1 112 ? 5.382 9.207 4.881 1.00 95.12 112 SER A C 1
ATOM 886 O O . SER A 1 112 ? 4.512 8.788 4.115 1.00 95.12 112 SER A O 1
ATOM 888 N N . ALA A 1 113 ? 6.680 9.214 4.561 1.00 95.56 113 ALA A N 1
ATOM 889 C CA . ALA A 1 113 ? 7.178 8.750 3.269 1.00 95.56 113 ALA A CA 1
ATOM 890 C C . ALA A 1 113 ? 6.951 7.243 3.086 1.00 95.56 113 ALA A C 1
ATOM 892 O O . ALA A 1 113 ? 6.407 6.818 2.069 1.00 95.56 113 ALA A O 1
ATOM 893 N N . THR A 1 114 ? 7.265 6.442 4.107 1.00 95.94 114 THR A N 1
ATOM 894 C CA . THR A 1 114 ? 7.046 4.990 4.112 1.00 95.94 114 THR A CA 1
ATOM 895 C C . THR A 1 114 ? 5.566 4.637 3.953 1.00 95.94 114 THR A C 1
ATOM 897 O O . THR A 1 114 ? 5.227 3.746 3.174 1.00 95.94 114 THR A O 1
ATOM 900 N N . VAL A 1 115 ? 4.667 5.347 4.646 1.00 96.00 115 VAL A N 1
ATOM 901 C CA . VAL A 1 115 ? 3.209 5.156 4.549 1.00 96.00 115 VAL A CA 1
ATOM 902 C C . VAL A 1 115 ? 2.699 5.504 3.152 1.00 96.00 115 VAL A C 1
ATOM 904 O O . VAL A 1 115 ? 1.976 4.699 2.559 1.00 96.00 115 VAL A O 1
ATOM 907 N N . ALA A 1 116 ? 3.099 6.660 2.613 1.00 97.56 116 ALA A N 1
ATOM 908 C CA . ALA A 1 116 ? 2.724 7.084 1.271 1.00 97.56 116 ALA A CA 1
ATOM 909 C C . ALA A 1 116 ? 3.245 6.088 0.221 1.00 97.56 116 ALA A C 1
ATOM 911 O O . ALA A 1 116 ? 2.437 5.464 -0.459 1.00 97.56 116 ALA A O 1
ATOM 912 N N . TYR A 1 117 ? 4.555 5.829 0.156 1.00 98.31 117 TYR A N 1
ATOM 913 C CA . TYR A 1 117 ? 5.144 4.881 -0.800 1.00 98.31 117 TYR A CA 1
ATOM 914 C C . TYR A 1 117 ? 4.466 3.503 -0.740 1.00 98.31 117 TYR A C 1
ATOM 916 O O . TYR A 1 117 ? 4.045 2.958 -1.756 1.00 98.31 117 TYR A O 1
ATOM 924 N N . SER A 1 118 ? 4.283 2.957 0.466 1.00 98.00 118 SER A N 1
ATOM 925 C CA . SER A 1 118 ? 3.617 1.669 0.693 1.00 98.00 118 SER A CA 1
ATOM 926 C C . SER A 1 118 ? 2.170 1.654 0.175 1.00 98.00 118 SER A C 1
ATOM 928 O O . SER A 1 118 ? 1.704 0.636 -0.336 1.00 98.00 118 SER A O 1
ATOM 930 N N . GLN A 1 119 ? 1.452 2.776 0.269 1.00 97.81 119 GLN A N 1
ATOM 931 C CA . GLN A 1 119 ? 0.115 2.927 -0.304 1.00 97.81 119 GLN A CA 1
ATOM 932 C C . GLN A 1 119 ? 0.147 3.008 -1.839 1.00 97.81 119 GLN A C 1
ATOM 934 O O . GLN A 1 119 ? -0.629 2.298 -2.476 1.00 97.81 119 GLN A O 1
ATOM 939 N N . GLY A 1 120 ? 1.030 3.827 -2.423 1.00 98.50 120 GLY A N 1
ATOM 940 C CA . GLY A 1 120 ? 1.169 3.973 -3.878 1.00 98.50 120 GLY A CA 1
ATOM 941 C C . GLY A 1 120 ? 1.552 2.654 -4.548 1.00 98.50 120 GLY A C 1
ATOM 942 O O . GLY A 1 120 ? 0.856 2.199 -5.452 1.00 98.50 120 GLY A O 1
ATOM 943 N N . PHE A 1 121 ? 2.561 1.968 -4.003 1.00 98.81 121 PHE A N 1
ATOM 944 C CA . PHE A 1 121 ? 3.030 0.660 -4.466 1.00 98.81 121 PHE A CA 1
ATOM 945 C C . PHE A 1 121 ? 1.899 -0.374 -4.569 1.00 98.81 121 PHE A C 1
ATOM 947 O O . PHE A 1 121 ? 1.688 -0.961 -5.624 1.00 98.81 121 PHE A O 1
ATOM 954 N N . ARG A 1 122 ? 1.094 -0.553 -3.509 1.00 98.62 122 ARG A N 1
ATOM 955 C CA . ARG A 1 122 ? -0.036 -1.505 -3.537 1.00 98.62 122 ARG A CA 1
ATOM 956 C C . ARG A 1 122 ? -1.112 -1.140 -4.556 1.00 98.62 122 ARG A C 1
ATOM 958 O O . ARG A 1 122 ? -1.776 -2.034 -5.078 1.00 98.62 122 ARG A O 1
ATOM 965 N N . ARG A 1 123 ? -1.315 0.154 -4.811 1.00 98.56 123 ARG A N 1
ATOM 966 C CA . ARG A 1 123 ? -2.305 0.642 -5.776 1.00 98.56 123 ARG A CA 1
ATOM 967 C C . ARG A 1 123 ? -1.830 0.442 -7.219 1.00 98.56 123 ARG A C 1
ATOM 969 O O . ARG A 1 123 ? -2.615 -0.032 -8.034 1.00 98.56 123 ARG A O 1
ATOM 976 N N . ALA A 1 124 ? -0.549 0.686 -7.498 1.00 98.69 124 ALA A N 1
ATOM 977 C CA . ALA A 1 124 ? 0.100 0.332 -8.760 1.00 98.69 124 ALA A CA 1
ATOM 978 C C . ALA A 1 124 ? 0.042 -1.187 -9.017 1.00 98.69 124 ALA A C 1
ATOM 980 O O . ALA A 1 124 ? -0.470 -1.618 -10.048 1.00 98.69 124 ALA A O 1
ATOM 981 N N . CYS A 1 125 ? 0.419 -2.014 -8.032 1.00 98.81 125 CYS A N 1
ATOM 982 C CA . CYS A 1 125 ? 0.285 -3.475 -8.110 1.00 98.81 125 CYS A CA 1
ATOM 983 C C . CYS A 1 125 ? -1.149 -3.941 -8.424 1.00 98.81 125 CYS A C 1
ATOM 985 O O . CYS A 1 125 ? -1.342 -4.883 -9.189 1.00 98.81 125 CYS A O 1
ATOM 987 N N . ALA A 1 126 ? -2.168 -3.261 -7.888 1.00 98.50 126 ALA A N 1
ATOM 988 C CA . ALA A 1 126 ? -3.568 -3.597 -8.144 1.00 98.50 126 ALA A CA 1
ATOM 989 C C . ALA A 1 126 ? -4.022 -3.343 -9.597 1.00 98.50 126 ALA A C 1
ATOM 991 O O . ALA A 1 126 ? -5.096 -3.820 -9.973 1.00 98.50 126 ALA A O 1
ATOM 992 N N . GLN A 1 127 ? -3.242 -2.626 -10.416 1.00 98.25 127 GLN A N 1
ATOM 993 C CA . GLN A 1 127 ? -3.475 -2.508 -11.861 1.00 98.25 127 GLN A CA 1
ATOM 994 C C . GLN A 1 127 ? -3.038 -3.796 -12.590 1.00 98.25 127 GLN A C 1
ATOM 996 O O . GLN A 1 127 ? -3.792 -4.309 -13.412 1.00 98.25 127 GLN A O 1
ATOM 1001 N N . PHE A 1 128 ? -1.955 -4.445 -12.140 1.00 98.12 128 PHE A N 1
ATOM 1002 C CA . PHE A 1 128 ? -1.548 -5.811 -12.530 1.00 98.12 128 PHE A CA 1
ATOM 1003 C C . PHE A 1 128 ? -2.392 -6.930 -11.878 1.00 98.12 128 PHE A C 1
ATOM 1005 O O . PHE A 1 128 ? -1.946 -8.067 -11.752 1.00 98.12 128 PHE A O 1
ATOM 1012 N N . ARG A 1 129 ? -3.598 -6.615 -11.384 1.00 97.81 129 ARG A N 1
ATOM 1013 C CA . ARG A 1 129 ? -4.487 -7.479 -10.572 1.00 97.81 129 ARG A CA 1
ATOM 1014 C C . ARG A 1 129 ? -3.942 -7.956 -9.218 1.00 97.81 129 ARG A C 1
ATOM 1016 O O . ARG A 1 129 ? -4.744 -8.399 -8.391 1.00 97.81 129 ARG A O 1
ATOM 1023 N N . LEU A 1 130 ? -2.652 -7.797 -8.928 1.00 98.38 130 LEU A N 1
ATOM 1024 C CA . LEU A 1 130 ? -2.043 -8.196 -7.660 1.00 98.38 130 LEU A CA 1
ATOM 1025 C C . LEU A 1 130 ? -2.695 -7.475 -6.471 1.00 98.38 130 LEU A C 1
ATOM 1027 O O . LEU A 1 130 ? -2.655 -6.253 -6.343 1.00 98.38 130 LEU A O 1
ATOM 1031 N N . GLY A 1 131 ? -3.362 -8.244 -5.606 1.00 98.00 131 GLY A N 1
ATOM 1032 C CA . GLY A 1 131 ? -4.135 -7.717 -4.477 1.00 98.00 131 GLY A CA 1
ATOM 1033 C C . GLY A 1 131 ? -5.408 -6.940 -4.852 1.00 98.00 131 GLY A C 1
ATOM 1034 O O . GLY A 1 131 ? -6.071 -6.402 -3.965 1.00 98.00 131 GLY A O 1
ATOM 1035 N N . ARG A 1 132 ? -5.798 -6.880 -6.134 1.00 97.62 132 ARG A N 1
ATOM 1036 C CA . ARG A 1 132 ? -6.959 -6.100 -6.609 1.00 97.62 132 ARG A CA 1
ATOM 1037 C C . ARG A 1 132 ? -8.276 -6.540 -5.968 1.00 97.62 132 ARG A C 1
ATOM 1039 O O . ARG A 1 132 ? -9.122 -5.695 -5.680 1.00 97.62 132 ARG A O 1
ATOM 1046 N N . TYR A 1 133 ? -8.424 -7.835 -5.697 1.00 97.50 133 TYR A N 1
ATOM 1047 C CA . TYR A 1 133 ? -9.615 -8.415 -5.069 1.00 97.50 133 TYR A CA 1
ATOM 1048 C C . TYR A 1 133 ? -9.902 -7.854 -3.661 1.00 97.50 133 TYR A C 1
ATOM 1050 O O . TYR A 1 133 ? -11.054 -7.847 -3.228 1.00 97.50 133 TYR A O 1
ATOM 1058 N 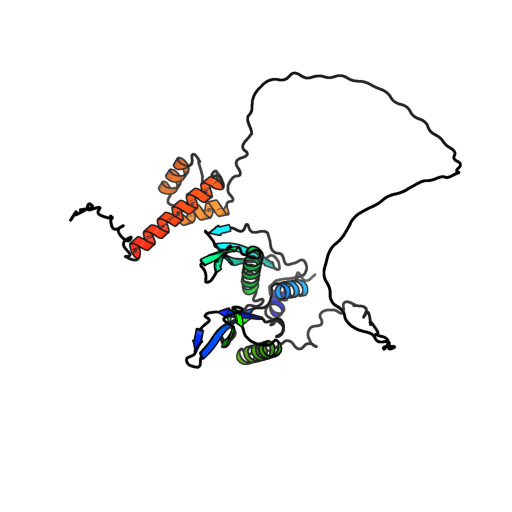N . LEU A 1 134 ? -8.891 -7.335 -2.946 1.00 97.81 134 LEU A N 1
ATOM 1059 C CA . LEU A 1 134 ? -9.068 -6.741 -1.614 1.00 97.81 134 LEU A CA 1
ATOM 1060 C C . LEU A 1 134 ? -10.023 -5.536 -1.661 1.00 97.81 134 LEU A C 1
ATOM 1062 O O . LEU A 1 134 ? -10.832 -5.348 -0.756 1.00 97.81 134 LEU A O 1
ATOM 1066 N N . TYR A 1 135 ? -10.005 -4.769 -2.756 1.00 96.00 135 TYR A N 1
ATOM 1067 C CA . TYR A 1 135 ? -10.892 -3.619 -2.963 1.00 96.00 135 TYR A CA 1
ATOM 1068 C C . TYR A 1 135 ? -12.359 -4.012 -3.210 1.00 96.00 135 TYR A C 1
ATOM 1070 O O . TYR A 1 135 ? -13.250 -3.181 -3.019 1.00 96.00 135 TYR A O 1
ATOM 1078 N N . THR A 1 136 ? -12.618 -5.256 -3.627 1.00 95.50 136 THR A N 1
ATOM 1079 C CA . THR A 1 136 ? -13.963 -5.785 -3.914 1.00 95.50 136 THR A CA 1
ATOM 1080 C C . THR A 1 136 ? -14.523 -6.665 -2.794 1.00 95.50 136 THR A C 1
ATOM 1082 O O . THR A 1 136 ? -15.682 -7.072 -2.870 1.00 95.50 136 THR A O 1
ATOM 1085 N N . LEU A 1 137 ? -13.745 -6.953 -1.742 1.00 96.75 137 LEU A N 1
ATOM 1086 C CA . LEU A 1 137 ? -14.227 -7.721 -0.592 1.00 96.75 137 LEU A CA 1
ATOM 1087 C C . LEU A 1 137 ? -15.412 -7.019 0.110 1.00 96.75 137 LEU A C 1
ATOM 1089 O O . LEU A 1 137 ? -15.452 -5.785 0.189 1.00 96.75 137 LEU A O 1
ATOM 1093 N N . PRO A 1 138 ? -16.375 -7.778 0.674 1.00 95.25 138 PRO A N 1
ATOM 1094 C CA . PRO A 1 138 ? -17.514 -7.201 1.379 1.00 95.25 138 PRO A CA 1
ATOM 1095 C C . PRO A 1 138 ? -17.084 -6.307 2.550 1.00 95.25 138 PRO A C 1
ATOM 1097 O O . PRO A 1 138 ? -16.424 -6.752 3.487 1.00 95.25 138 PRO A O 1
ATOM 1100 N N . LYS A 1 139 ? -17.515 -5.045 2.524 1.00 92.81 139 LYS A N 1
ATOM 1101 C CA . LYS A 1 139 ? -17.243 -4.071 3.588 1.00 92.81 139 LYS A CA 1
ATOM 1102 C C . LYS A 1 139 ? -17.986 -4.466 4.869 1.00 92.81 139 LYS A C 1
ATOM 1104 O O . LYS A 1 139 ? -19.199 -4.677 4.834 1.00 92.81 139 LYS A O 1
ATOM 1109 N N . VAL A 1 140 ? -17.282 -4.530 5.999 1.00 97.06 140 VAL A N 1
ATOM 1110 C CA . VAL A 1 140 ? -17.854 -4.910 7.303 1.00 97.06 140 VAL A CA 1
ATOM 1111 C C . VAL A 1 140 ? -17.568 -3.878 8.386 1.00 97.06 140 VAL A C 1
ATOM 1113 O O . VAL A 1 140 ? -16.525 -3.225 8.384 1.00 97.06 140 VAL A O 1
ATOM 1116 N N . TRP A 1 141 ? -18.496 -3.766 9.335 1.00 97.75 141 TRP A N 1
ATOM 1117 C CA . TRP A 1 141 ? -18.291 -3.027 10.577 1.00 97.75 141 TRP A CA 1
ATOM 1118 C C . TRP A 1 141 ? -17.741 -3.968 11.651 1.00 97.75 141 TRP A C 1
ATOM 1120 O O . TRP A 1 141 ? -18.264 -5.068 11.831 1.00 97.75 141 TRP A O 1
ATOM 1130 N N . VAL A 1 142 ? -16.697 -3.534 12.353 1.00 98.12 142 VAL A N 1
ATOM 1131 C CA . VAL A 1 142 ? -15.989 -4.305 13.390 1.00 98.12 142 VAL A CA 1
ATOM 1132 C C . VAL A 1 142 ? -15.787 -3.452 14.649 1.00 98.12 142 VAL A C 1
ATOM 1134 O O . VAL A 1 142 ? -15.824 -2.221 14.538 1.00 98.12 142 VAL A O 1
ATOM 1137 N N . PRO A 1 143 ? -15.566 -4.061 15.831 1.00 98.19 143 PRO A N 1
ATOM 1138 C CA . PRO A 1 143 ? -15.175 -3.340 17.041 1.00 98.19 143 PRO A CA 1
ATOM 1139 C C . PRO A 1 143 ? -13.958 -2.434 16.815 1.00 98.19 143 PRO A C 1
ATOM 1141 O O . PRO A 1 143 ? -13.024 -2.783 16.090 1.00 98.19 143 PRO A O 1
ATOM 1144 N N . TYR A 1 144 ? -13.973 -1.258 17.434 1.00 98.25 144 TYR A N 1
ATOM 1145 C CA . TYR A 1 144 ? -12.933 -0.238 17.308 1.00 98.25 144 TYR A CA 1
ATOM 1146 C C . TYR A 1 144 ? -12.573 0.300 18.688 1.00 98.25 144 TYR A C 1
ATOM 1148 O O . TYR A 1 144 ? -13.469 0.658 19.449 1.00 98.25 144 TYR A O 1
ATOM 1156 N N . ASP A 1 145 ? -11.282 0.404 18.998 1.00 96.44 145 ASP A N 1
ATOM 1157 C CA . ASP A 1 145 ? -10.830 1.104 20.198 1.00 96.44 145 ASP A CA 1
ATOM 1158 C C . ASP A 1 145 ? -10.537 2.580 19.860 1.00 96.44 145 ASP A C 1
ATOM 1160 O O . ASP A 1 145 ? -9.585 2.869 19.128 1.00 96.44 145 ASP A O 1
ATOM 1164 N N . PRO A 1 146 ? -11.309 3.548 20.393 1.00 94.25 146 PRO A N 1
ATOM 1165 C CA . PRO A 1 146 ? -11.068 4.972 20.166 1.00 94.25 146 PRO A CA 1
ATOM 1166 C C . PRO A 1 146 ? -9.803 5.505 20.857 1.00 94.25 146 PRO A C 1
ATOM 1168 O O . PRO A 1 146 ? -9.387 6.626 20.552 1.00 94.25 146 PRO A O 1
ATOM 1171 N N . THR A 1 147 ? -9.204 4.741 21.775 1.00 91.62 147 THR A N 1
ATOM 1172 C CA . THR A 1 147 ? -8.009 5.122 22.540 1.00 91.62 147 THR A CA 1
ATOM 1173 C C . THR A 1 147 ? -6.747 4.872 21.723 1.00 91.62 147 THR A C 1
ATOM 1175 O O . THR A 1 147 ? -6.053 5.828 21.382 1.00 91.62 147 THR A O 1
ATOM 1178 N N . SER A 1 148 ? -6.493 3.616 21.335 1.00 92.06 148 SER A N 1
ATOM 1179 C CA . SER A 1 148 ? -5.397 3.241 20.427 1.00 92.06 148 SER A CA 1
ATOM 1180 C C . SER A 1 148 ? -5.662 3.608 18.962 1.00 92.06 148 SER A C 1
ATOM 1182 O O . SER A 1 148 ? -4.731 3.640 18.161 1.00 92.06 148 SER A O 1
ATOM 1184 N N . ARG A 1 149 ? -6.920 3.911 18.605 1.00 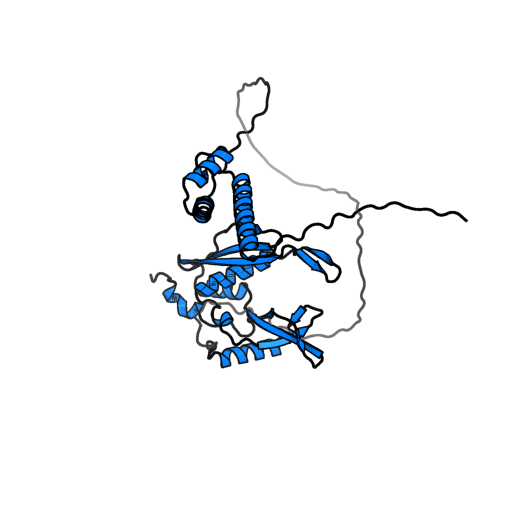92.81 149 ARG A N 1
ATOM 1185 C CA . ARG A 1 149 ? -7.401 4.181 17.236 1.00 92.81 149 ARG A CA 1
ATOM 1186 C C . ARG A 1 149 ? -7.274 2.983 16.284 1.00 92.81 149 ARG A C 1
ATOM 1188 O O . ARG A 1 149 ? -7.148 3.162 15.072 1.00 92.81 149 ARG A O 1
ATOM 1195 N N . THR A 1 150 ? -7.332 1.766 16.821 1.00 95.44 150 THR A N 1
ATOM 1196 C CA . THR A 1 150 ? -7.183 0.512 16.067 1.00 95.44 150 THR A CA 1
ATOM 1197 C C . THR A 1 150 ? -8.482 -0.298 16.005 1.00 95.44 150 THR A C 1
ATOM 1199 O O . THR A 1 150 ? -9.458 -0.027 16.709 1.00 95.44 150 THR A O 1
ATOM 1202 N N . ILE A 1 151 ? -8.511 -1.304 15.128 1.00 97.38 151 ILE A N 1
ATOM 1203 C CA . ILE A 1 151 ? -9.554 -2.335 15.133 1.00 97.38 151 ILE A CA 1
ATOM 1204 C C . ILE A 1 151 ? -9.331 -3.243 16.345 1.00 97.38 151 ILE A C 1
ATOM 1206 O O . ILE A 1 151 ? -8.250 -3.799 16.513 1.00 97.38 151 ILE A O 1
ATOM 1210 N N . ALA A 1 152 ? -10.367 -3.421 17.163 1.00 97.00 152 ALA A N 1
ATOM 1211 C CA . ALA A 1 152 ? -10.319 -4.222 18.382 1.00 97.00 152 ALA A CA 1
ATOM 1212 C C . ALA A 1 152 ? -10.687 -5.691 18.091 1.00 97.00 152 ALA A C 1
ATOM 1214 O O . ALA A 1 152 ? -11.718 -6.189 18.542 1.00 97.00 152 ALA A O 1
ATOM 1215 N N . LEU A 1 153 ? -9.855 -6.364 17.289 1.00 96.75 153 LEU A N 1
ATOM 1216 C CA . LEU A 1 153 ? -9.947 -7.799 16.994 1.00 96.75 153 LEU A CA 1
ATOM 1217 C C . LEU A 1 153 ? -8.626 -8.498 17.331 1.00 96.75 153 LEU A C 1
ATOM 1219 O O . LEU A 1 153 ? -7.550 -7.949 17.103 1.00 96.75 153 LEU A O 1
ATOM 1223 N N . THR A 1 154 ? -8.695 -9.736 17.822 1.00 96.62 154 THR A N 1
ATOM 1224 C CA . THR A 1 154 ? -7.508 -10.594 17.969 1.00 96.62 154 THR A CA 1
ATOM 1225 C C . THR A 1 154 ? -6.994 -11.075 16.605 1.00 96.62 154 THR A C 1
ATOM 1227 O O . THR A 1 154 ? -7.697 -10.991 15.592 1.00 96.62 154 THR A O 1
ATOM 1230 N N . ALA A 1 155 ? -5.778 -11.633 16.562 1.00 95.19 155 ALA A N 1
ATOM 1231 C CA . ALA A 1 155 ? -5.238 -12.262 15.352 1.00 95.19 155 ALA A CA 1
ATOM 1232 C C . ALA A 1 155 ? -6.159 -13.382 14.825 1.00 95.19 155 ALA A C 1
ATOM 1234 O O . ALA A 1 155 ? -6.473 -13.411 13.638 1.00 95.19 155 ALA A O 1
ATOM 1235 N N . GLU A 1 156 ? -6.682 -14.230 15.716 1.00 97.06 156 GLU A N 1
ATOM 1236 C CA . GLU A 1 156 ? -7.629 -15.297 15.363 1.00 97.06 156 GLU A CA 1
ATOM 1237 C C . GLU A 1 156 ? -8.950 -14.736 14.814 1.00 97.06 156 GLU A C 1
ATOM 1239 O O . GLU A 1 156 ? -9.420 -15.143 13.754 1.00 97.06 156 GLU A O 1
ATOM 1244 N N . GLN A 1 157 ? -9.532 -13.726 15.470 1.00 97.75 157 GLN A N 1
ATOM 1245 C CA . GLN A 1 157 ? -10.745 -13.067 14.970 1.00 97.75 157 GLN A CA 1
ATOM 1246 C C . GLN A 1 157 ? -10.521 -12.392 13.607 1.00 97.75 157 GLN A C 1
ATOM 1248 O O . GLN A 1 157 ? -11.427 -12.375 12.773 1.00 97.75 157 GLN A O 1
ATOM 1253 N N . THR A 1 158 ? -9.319 -11.867 13.367 1.00 97.44 158 THR A N 1
ATOM 1254 C CA . THR A 1 158 ? -8.910 -11.274 12.087 1.00 97.44 158 THR A CA 1
ATOM 1255 C C . THR A 1 158 ? -8.796 -12.342 10.996 1.00 97.44 158 THR A C 1
ATOM 1257 O O . THR A 1 158 ? -9.357 -12.167 9.915 1.00 97.44 158 THR A O 1
ATOM 1260 N N . TYR A 1 159 ? -8.172 -13.485 11.296 1.00 97.56 159 TYR A N 1
ATOM 1261 C CA . TYR A 1 159 ? -8.102 -14.642 10.399 1.00 97.56 159 TYR A CA 1
ATOM 1262 C C . TYR A 1 159 ? -9.502 -15.165 10.030 1.00 97.56 159 TYR A C 1
ATOM 1264 O O . TYR A 1 159 ? -9.834 -15.279 8.847 1.00 97.56 159 TYR A O 1
ATOM 1272 N N . GLN A 1 160 ? -10.369 -15.400 11.023 1.00 98.00 160 GLN A N 1
ATOM 1273 C CA . GLN A 1 160 ? -11.742 -15.870 10.795 1.00 98.00 160 GLN A CA 1
ATOM 1274 C C . GLN A 1 160 ? -12.589 -14.850 10.022 1.00 98.00 160 GLN A C 1
ATOM 1276 O O . GLN A 1 160 ? -13.405 -15.229 9.173 1.00 98.00 160 GLN A O 1
ATOM 1281 N N . LEU A 1 161 ? -12.376 -13.549 10.257 1.00 97.75 161 LEU A N 1
ATOM 1282 C CA . LEU A 1 161 ? -12.973 -12.487 9.452 1.00 97.75 161 LEU A CA 1
ATOM 1283 C C . LEU A 1 161 ? -12.544 -12.605 7.983 1.00 97.75 161 LEU A C 1
ATOM 1285 O O . LEU A 1 161 ? -13.420 -12.654 7.117 1.00 97.75 161 LEU A O 1
ATOM 1289 N N . THR A 1 162 ? -11.242 -12.698 7.700 1.00 97.94 162 THR A N 1
ATOM 1290 C CA . THR A 1 162 ? -10.719 -12.831 6.331 1.00 97.94 162 THR A CA 1
ATOM 1291 C C . THR A 1 162 ? -11.267 -14.078 5.640 1.00 97.94 162 THR A C 1
ATOM 1293 O O . THR A 1 162 ? -11.809 -13.974 4.541 1.00 97.94 162 THR A O 1
ATOM 1296 N N . MET A 1 163 ? -11.246 -15.235 6.311 1.00 97.69 163 MET A N 1
ATOM 1297 C CA . MET A 1 163 ? -11.816 -16.485 5.790 1.00 97.69 163 MET A CA 1
ATOM 1298 C C . MET A 1 163 ? -13.303 -16.349 5.437 1.00 97.69 163 MET A C 1
ATOM 1300 O O . MET A 1 163 ? -13.750 -16.823 4.391 1.00 97.69 163 MET A O 1
ATOM 1304 N N . ARG A 1 164 ? -14.088 -15.664 6.276 1.00 97.44 164 ARG A N 1
ATOM 1305 C CA . ARG A 1 164 ? -15.503 -15.377 5.999 1.00 97.44 164 ARG A CA 1
ATOM 1306 C C . ARG A 1 164 ? -15.684 -14.432 4.807 1.00 97.44 164 ARG A C 1
ATOM 1308 O O . ARG A 1 164 ? -16.607 -14.642 4.021 1.00 97.44 164 ARG A O 1
ATOM 1315 N N . LEU A 1 165 ? -14.840 -13.407 4.664 1.00 97.62 165 LEU A N 1
ATOM 1316 C CA . LEU A 1 165 ? -14.896 -12.485 3.524 1.00 97.62 165 LEU A CA 1
ATOM 1317 C C . LEU A 1 165 ? -14.534 -13.183 2.209 1.00 97.62 165 LEU A C 1
ATOM 1319 O O . LEU A 1 165 ? -15.241 -12.981 1.225 1.00 97.62 165 LEU A O 1
ATOM 1323 N N . TYR A 1 166 ? -13.508 -14.038 2.206 1.00 97.31 166 TYR A N 1
ATOM 1324 C CA . TYR A 1 166 ? -13.097 -14.814 1.032 1.00 97.31 166 TYR A CA 1
ATOM 1325 C C . TYR A 1 166 ? -14.222 -15.749 0.572 1.00 97.31 166 TYR A C 1
ATOM 1327 O O . TYR A 1 166 ? -14.656 -15.658 -0.575 1.00 97.31 166 TYR A O 1
ATOM 1335 N N . ARG A 1 167 ? -14.795 -16.547 1.490 1.00 96.50 167 ARG A N 1
ATOM 1336 C CA . ARG A 1 167 ? -15.963 -17.407 1.204 1.00 96.50 167 ARG A CA 1
ATOM 1337 C C . ARG A 1 167 ? -17.135 -16.611 0.622 1.00 96.50 167 ARG A C 1
ATOM 1339 O O . ARG A 1 167 ? -17.713 -17.020 -0.378 1.00 96.50 167 ARG A O 1
ATOM 1346 N N . LYS A 1 168 ? -17.472 -15.455 1.211 1.00 96.06 168 LYS A N 1
ATOM 1347 C CA . LYS A 1 168 ? -18.572 -14.597 0.731 1.00 96.06 168 LYS A CA 1
ATOM 1348 C C . LYS A 1 168 ? -18.290 -13.960 -0.639 1.00 96.06 168 LYS A C 1
ATOM 1350 O O . LYS A 1 168 ? -19.234 -13.636 -1.350 1.00 96.06 168 LYS A O 1
ATOM 1355 N N . ALA A 1 169 ? -17.022 -13.777 -0.999 1.00 95.81 169 ALA A N 1
ATOM 1356 C CA . ALA A 1 169 ? -16.595 -13.276 -2.302 1.00 95.81 169 ALA A CA 1
ATOM 1357 C C . ALA A 1 169 ? -16.398 -14.385 -3.358 1.00 95.81 169 ALA A C 1
ATOM 1359 O O . ALA A 1 169 ? -15.997 -14.074 -4.475 1.00 95.81 169 ALA A O 1
ATOM 1360 N N . GLY A 1 170 ? -16.644 -15.660 -3.024 1.00 95.25 170 GLY A N 1
ATOM 1361 C CA . GLY A 1 170 ? -16.377 -16.793 -3.921 1.00 95.25 170 GLY A CA 1
ATOM 1362 C C . GLY A 1 170 ? -14.886 -17.073 -4.148 1.00 95.25 170 GLY A C 1
ATOM 1363 O O . GLY A 1 170 ? -14.531 -17.770 -5.093 1.00 95.25 170 GLY A O 1
ATOM 1364 N N . ILE A 1 171 ? -14.006 -16.528 -3.303 1.00 94.38 171 ILE A N 1
ATOM 1365 C CA . ILE A 1 171 ? -12.555 -16.681 -3.429 1.00 94.38 171 ILE A CA 1
ATOM 1366 C C . ILE A 1 171 ? -12.140 -18.022 -2.824 1.00 94.38 171 ILE A C 1
ATOM 1368 O O . ILE A 1 171 ? -12.162 -18.204 -1.603 1.00 94.38 171 ILE A O 1
ATOM 1372 N N . SER A 1 172 ? -11.720 -18.938 -3.691 1.00 88.44 172 SER A N 1
ATOM 1373 C CA . SER A 1 172 ? -11.011 -20.157 -3.306 1.00 88.44 172 SER A CA 1
ATOM 1374 C C . SER A 1 172 ? -9.550 -19.835 -2.999 1.00 88.44 172 SER A C 1
ATOM 1376 O O . SER A 1 172 ? -8.901 -19.096 -3.737 1.00 88.44 172 SER A O 1
ATOM 1378 N N . LEU A 1 173 ? -9.022 -20.397 -1.913 1.00 85.94 173 LEU A N 1
ATOM 1379 C CA . LEU A 1 173 ? -7.586 -20.371 -1.642 1.00 85.94 173 LEU A CA 1
ATOM 1380 C C . LEU A 1 173 ? -6.879 -21.411 -2.527 1.00 85.94 173 LEU A C 1
ATOM 1382 O O . LEU A 1 173 ? -7.439 -22.496 -2.712 1.00 85.94 173 LEU A O 1
ATOM 1386 N N . PRO A 1 174 ? -5.669 -21.128 -3.043 1.00 73.00 174 PRO A N 1
ATOM 1387 C CA . PRO A 1 174 ? -4.861 -22.147 -3.696 1.00 73.00 174 PRO A CA 1
ATOM 1388 C C . PRO A 1 174 ? -4.539 -23.273 -2.706 1.00 73.00 174 PRO A C 1
ATOM 1390 O O . PRO A 1 174 ? -4.221 -23.026 -1.541 1.00 73.00 174 PRO A O 1
ATOM 1393 N N . ASP A 1 175 ? -4.633 -24.512 -3.182 1.00 64.38 175 ASP A N 1
ATOM 1394 C CA . ASP A 1 175 ? -4.270 -25.702 -2.416 1.00 64.38 175 ASP A CA 1
ATOM 1395 C C . ASP A 1 175 ? -2.758 -25.670 -2.102 1.00 64.38 175 ASP A C 1
ATOM 1397 O O . ASP A 1 175 ? -1.956 -25.614 -3.045 1.00 64.38 175 ASP A O 1
ATOM 1401 N N . PRO A 1 176 ? -2.343 -25.724 -0.816 1.00 56.12 176 PRO A N 1
ATOM 1402 C CA . PRO A 1 176 ? -0.934 -25.724 -0.422 1.00 56.12 176 PRO A CA 1
ATOM 1403 C C . PRO A 1 176 ? -0.078 -26.803 -1.100 1.00 56.12 176 PRO A C 1
ATOM 1405 O O . PRO A 1 176 ? 1.138 -26.648 -1.177 1.00 56.12 176 PRO A O 1
ATOM 1408 N N . GLN A 1 177 ? -0.683 -27.892 -1.586 1.00 49.53 177 GLN A N 1
ATOM 1409 C CA . GLN A 1 177 ? 0.034 -28.993 -2.232 1.00 49.53 177 GLN A CA 1
ATOM 1410 C C . GLN A 1 177 ? 0.253 -28.800 -3.740 1.00 49.53 177 GLN A C 1
ATOM 1412 O O . GLN A 1 177 ? 1.045 -29.534 -4.329 1.00 49.53 177 GLN A O 1
ATOM 1417 N N . LYS A 1 178 ? -0.426 -27.842 -4.388 1.00 45.75 178 LYS A N 1
ATOM 1418 C CA . LYS A 1 178 ? -0.516 -27.793 -5.861 1.00 45.75 178 LYS A CA 1
ATOM 1419 C C . LYS A 1 178 ? 0.439 -26.808 -6.546 1.00 45.75 178 LYS A C 1
ATOM 1421 O O . LYS A 1 178 ? 0.666 -26.937 -7.745 1.00 45.75 178 LYS A O 1
ATOM 1426 N N . ASN A 1 179 ? 1.042 -25.885 -5.792 1.00 41.81 179 ASN A N 1
ATOM 1427 C CA . ASN A 1 179 ? 1.982 -24.877 -6.299 1.00 41.81 179 ASN A CA 1
ATOM 1428 C C . ASN A 1 179 ? 3.415 -25.099 -5.769 1.00 41.81 179 ASN A C 1
ATOM 1430 O O . ASN A 1 179 ? 3.920 -24.301 -4.985 1.00 41.81 179 ASN A O 1
ATOM 1434 N N . GLN A 1 180 ? 4.092 -26.158 -6.230 1.00 37.12 180 GLN A N 1
ATOM 1435 C CA . GLN A 1 180 ? 5.562 -26.247 -6.175 1.00 37.12 180 GLN A CA 1
ATOM 1436 C C . GLN A 1 180 ? 6.165 -26.201 -7.590 1.00 37.12 180 GLN A C 1
ATOM 1438 O O . GLN A 1 180 ? 6.429 -27.251 -8.182 1.00 37.12 180 GLN A O 1
ATOM 1443 N N . PRO A 1 181 ? 6.409 -25.006 -8.156 1.00 38.34 181 PRO A N 1
ATOM 1444 C CA . PRO A 1 181 ? 7.260 -24.870 -9.329 1.00 38.34 181 PRO A CA 1
ATOM 1445 C C . PRO A 1 181 ? 8.735 -25.044 -8.925 1.00 38.34 181 PRO A C 1
ATOM 1447 O O . PRO A 1 181 ? 9.362 -24.124 -8.414 1.00 38.34 181 PRO A O 1
ATOM 1450 N N . GLY A 1 182 ? 9.295 -26.230 -9.183 1.00 40.06 182 GLY A N 1
ATOM 1451 C CA . GLY A 1 182 ? 10.736 -26.500 -9.089 1.00 40.06 182 GLY A CA 1
ATOM 1452 C C . GLY A 1 182 ? 11.274 -26.743 -7.672 1.00 40.06 182 GLY A C 1
ATOM 1453 O O . GLY A 1 182 ? 11.325 -25.850 -6.831 1.00 40.06 182 GLY A O 1
ATOM 1454 N N . GLN A 1 183 ? 11.776 -27.956 -7.421 1.00 38.50 183 GLN A N 1
ATOM 1455 C CA . GLN A 1 183 ? 12.500 -28.279 -6.187 1.00 38.50 183 GLN A CA 1
ATOM 1456 C C . GLN A 1 183 ? 13.881 -27.601 -6.149 1.00 38.50 183 GLN A C 1
ATOM 1458 O O . GLN A 1 183 ? 14.904 -28.206 -6.468 1.00 38.50 183 GLN A O 1
ATOM 1463 N N . GLY A 1 184 ? 13.921 -26.350 -5.690 1.00 33.41 184 GLY A N 1
ATOM 1464 C CA . GLY A 1 184 ? 15.137 -25.755 -5.144 1.00 33.41 184 GLY A CA 1
ATOM 1465 C C . GLY A 1 184 ? 15.517 -26.470 -3.845 1.00 33.41 184 GLY A C 1
ATOM 1466 O O . GLY A 1 184 ? 14.797 -26.389 -2.850 1.00 33.41 184 GLY A O 1
ATOM 1467 N N . HIS A 1 185 ? 16.635 -27.196 -3.853 1.00 34.44 185 HIS A N 1
ATOM 1468 C CA . HIS A 1 185 ? 17.098 -27.990 -2.715 1.00 34.44 185 HIS A CA 1
ATOM 1469 C C . HIS A 1 185 ? 17.457 -27.078 -1.523 1.00 34.44 185 HIS A C 1
ATOM 1471 O O . HIS A 1 185 ? 18.546 -26.506 -1.469 1.00 34.44 185 HIS A O 1
ATOM 1477 N N . ARG A 1 186 ? 16.550 -26.930 -0.549 1.00 34.28 186 ARG A N 1
ATOM 1478 C CA . ARG A 1 186 ? 16.844 -26.266 0.730 1.00 34.28 186 ARG A CA 1
ATOM 1479 C C . ARG A 1 186 ? 17.274 -27.331 1.744 1.00 34.28 186 ARG A C 1
ATOM 1481 O O . ARG A 1 186 ? 16.417 -28.105 2.167 1.00 34.28 186 ARG A O 1
ATOM 1488 N N . PRO A 1 187 ? 18.550 -27.396 2.168 1.00 35.25 187 PRO A N 1
ATOM 1489 C CA . PRO A 1 187 ? 18.950 -28.338 3.204 1.00 35.25 187 PRO A CA 1
ATOM 1490 C C . PRO A 1 187 ? 18.263 -27.965 4.522 1.00 35.25 187 PRO A C 1
ATOM 1492 O O . PRO A 1 187 ? 18.473 -26.882 5.075 1.00 35.25 187 PRO A O 1
ATOM 1495 N N . SER A 1 188 ? 17.423 -28.871 5.021 1.00 35.56 188 SER A N 1
ATOM 1496 C CA . SER A 1 188 ? 16.747 -28.736 6.309 1.00 35.56 188 SER A CA 1
ATOM 1497 C C . SER A 1 188 ? 17.772 -28.698 7.439 1.00 35.56 188 SER A C 1
ATOM 1499 O O . SER A 1 188 ? 18.256 -29.738 7.885 1.00 35.56 188 SER A O 1
ATOM 1501 N N . ARG A 1 189 ? 18.090 -27.501 7.950 1.00 34.12 189 ARG A N 1
ATOM 1502 C CA . ARG A 1 189 ? 18.867 -27.356 9.187 1.00 34.12 189 ARG A CA 1
ATOM 1503 C C . ARG A 1 189 ? 17.977 -27.712 10.377 1.00 34.12 189 ARG A C 1
ATOM 1505 O O . ARG A 1 189 ? 17.391 -26.846 11.021 1.00 34.12 189 ARG A O 1
ATOM 1512 N N . GLN A 1 190 ? 17.867 -29.011 10.626 1.00 31.50 190 GLN A N 1
ATOM 1513 C CA . GLN A 1 190 ? 17.122 -29.600 11.728 1.00 31.50 190 GLN A CA 1
ATOM 1514 C C . GLN A 1 190 ? 17.810 -29.250 13.055 1.00 31.50 190 GLN A C 1
ATOM 1516 O O . GLN A 1 190 ? 18.724 -29.933 13.509 1.00 31.50 190 GLN A O 1
ATOM 1521 N N . LEU A 1 191 ? 17.390 -28.138 13.661 1.00 32.19 191 LEU A N 1
ATOM 1522 C CA . LEU A 1 191 ? 17.775 -27.752 15.017 1.00 32.19 191 LEU A CA 1
ATOM 1523 C C . LEU A 1 191 ? 17.041 -28.654 16.014 1.00 32.19 191 LEU A C 1
ATOM 1525 O O . LEU A 1 191 ? 15.951 -28.337 16.487 1.00 32.19 191 LEU A O 1
ATOM 1529 N N . ALA A 1 192 ? 17.647 -29.803 16.303 1.00 29.67 192 ALA A N 1
ATOM 1530 C CA . ALA A 1 192 ? 17.260 -30.629 17.434 1.00 29.67 192 ALA A CA 1
ATOM 1531 C C . ALA A 1 192 ? 17.572 -29.879 18.740 1.00 29.67 192 ALA A C 1
ATOM 1533 O O . ALA A 1 192 ? 18.721 -29.526 19.008 1.00 29.67 192 ALA A O 1
ATOM 1534 N N . LEU A 1 193 ? 16.539 -29.642 19.548 1.00 29.72 193 LEU A N 1
ATOM 1535 C CA . LEU A 1 193 ? 16.672 -29.228 20.942 1.00 29.72 193 LEU A CA 1
ATOM 1536 C C . LEU A 1 193 ? 16.969 -30.471 21.798 1.00 29.72 193 LEU A C 1
ATOM 1538 O O . LEU A 1 193 ? 16.171 -31.407 21.752 1.00 29.72 193 LEU A O 1
ATOM 1542 N N . PRO A 1 194 ? 18.050 -30.503 22.597 1.00 33.31 194 PRO A N 1
ATOM 1543 C CA . PRO A 1 194 ? 18.182 -31.462 23.686 1.00 33.31 194 PRO A CA 1
ATOM 1544 C C . PRO A 1 194 ? 17.417 -30.976 24.926 1.00 33.31 194 PRO A C 1
ATOM 1546 O O . PRO A 1 194 ? 17.369 -29.778 25.223 1.00 33.31 194 PRO A O 1
ATOM 1549 N N . GLU A 1 195 ? 16.819 -31.905 25.670 1.00 30.25 195 GLU A N 1
ATOM 1550 C CA . GLU A 1 195 ? 16.044 -31.581 26.867 1.00 30.25 195 GLU A CA 1
ATOM 1551 C C . GLU A 1 195 ? 16.916 -31.190 28.073 1.00 30.25 195 GLU A C 1
ATOM 1553 O O . GLU A 1 195 ? 17.838 -31.888 28.483 1.00 30.25 195 GLU A O 1
ATOM 1558 N N . ARG A 1 196 ? 16.543 -30.046 28.651 1.00 28.42 196 ARG A N 1
ATOM 1559 C CA . ARG A 1 196 ? 16.523 -29.675 30.076 1.00 28.42 196 ARG A CA 1
ATOM 1560 C C . ARG A 1 196 ? 17.280 -30.575 31.081 1.00 28.42 196 ARG A C 1
ATOM 1562 O O . ARG A 1 196 ? 16.801 -31.634 31.471 1.00 28.42 196 ARG A O 1
ATOM 1569 N N . ALA A 1 197 ? 18.312 -30.001 31.703 1.00 28.38 197 ALA A N 1
ATOM 1570 C CA . ALA A 1 197 ? 18.679 -30.292 33.093 1.00 28.38 197 ALA A CA 1
ATOM 1571 C C . ALA A 1 197 ? 18.355 -29.068 33.974 1.00 28.38 197 ALA A C 1
ATOM 1573 O O . ALA A 1 197 ? 18.468 -27.923 33.538 1.00 28.38 197 ALA A O 1
ATOM 1574 N N . THR A 1 198 ? 17.883 -29.303 35.197 1.00 30.69 198 THR A N 1
ATOM 1575 C CA . THR A 1 198 ? 17.346 -28.279 36.109 1.00 30.69 198 THR A CA 1
ATOM 1576 C C . THR A 1 198 ? 18.407 -27.608 36.980 1.00 30.69 198 THR A C 1
ATOM 1578 O O . THR A 1 198 ? 19.236 -28.301 37.565 1.00 30.69 198 THR A O 1
ATOM 1581 N N . SER A 1 199 ? 18.277 -26.298 37.216 1.00 29.83 199 SER A N 1
ATOM 1582 C CA . SER A 1 199 ? 18.643 -25.647 38.490 1.00 29.83 199 SER A CA 1
ATOM 1583 C C . SER A 1 199 ? 17.915 -24.303 38.646 1.00 29.83 199 SER A C 1
ATOM 1585 O O . SER A 1 199 ? 17.649 -23.614 37.663 1.00 29.83 199 SER A O 1
ATOM 1587 N N . HIS A 1 200 ? 17.534 -23.970 39.880 1.00 30.19 200 HIS A N 1
ATOM 1588 C CA . HIS A 1 200 ? 16.815 -22.741 40.244 1.00 30.19 200 HIS A CA 1
ATOM 1589 C C . HIS A 1 200 ? 17.766 -21.534 40.381 1.00 30.19 200 HIS A C 1
ATOM 1591 O O . HIS A 1 200 ? 18.924 -21.724 40.740 1.00 30.19 200 HIS A O 1
ATOM 1597 N N . VAL A 1 201 ? 17.252 -20.301 40.235 1.00 28.39 201 VAL A N 1
ATOM 1598 C CA . VAL A 1 201 ? 17.020 -19.332 41.345 1.00 28.39 201 VAL A CA 1
ATOM 1599 C C . VAL A 1 201 ? 16.729 -17.907 40.812 1.00 28.39 201 VAL A C 1
ATOM 1601 O O . VAL A 1 201 ? 17.475 -17.380 40.001 1.00 28.39 201 VAL A O 1
ATOM 1604 N N . ALA A 1 202 ? 15.638 -17.324 41.336 1.00 26.27 202 ALA A N 1
ATOM 1605 C CA . ALA A 1 202 ? 15.267 -15.905 41.540 1.00 26.27 202 ALA A CA 1
ATOM 1606 C C . ALA A 1 202 ? 15.472 -14.791 40.475 1.00 26.27 202 ALA A C 1
ATOM 1608 O O . ALA A 1 202 ? 16.503 -14.633 39.835 1.00 26.27 202 ALA A O 1
ATOM 1609 N N . LEU A 1 203 ? 14.464 -13.907 40.421 1.00 28.03 203 LEU A N 1
ATOM 1610 C CA . LEU A 1 203 ? 14.495 -12.589 39.776 1.00 28.03 203 LEU A CA 1
ATOM 1611 C C . LEU A 1 203 ? 15.332 -11.583 40.584 1.00 28.03 203 LEU A C 1
ATOM 1613 O O . LEU A 1 203 ? 15.241 -11.595 41.809 1.00 28.03 203 LEU A O 1
ATOM 1617 N N . THR A 1 204 ? 15.902 -10.561 39.931 1.00 25.77 204 THR A N 1
ATOM 1618 C CA . THR A 1 204 ? 15.637 -9.149 40.307 1.00 25.77 204 THR A CA 1
ATOM 1619 C C . THR A 1 204 ? 15.824 -8.203 39.106 1.00 25.77 204 THR A C 1
ATOM 1621 O O . THR A 1 204 ? 16.642 -8.449 38.226 1.00 25.77 204 THR A O 1
ATOM 1624 N N . SER A 1 205 ? 15.037 -7.125 39.071 1.00 27.64 205 SER A N 1
ATOM 1625 C CA . SER A 1 205 ? 15.193 -5.951 38.192 1.00 27.64 205 SER A CA 1
ATOM 1626 C C . SER A 1 205 ? 16.370 -5.066 38.640 1.00 27.64 205 SER A C 1
ATOM 1628 O O . SER A 1 205 ? 16.660 -5.075 39.833 1.00 27.64 205 SER A O 1
ATOM 1630 N N . MET A 1 206 ? 16.980 -4.264 37.748 1.00 27.52 206 MET A N 1
ATOM 1631 C CA . MET A 1 206 ? 17.187 -2.805 37.939 1.00 27.52 206 MET A CA 1
ATOM 1632 C C . MET A 1 206 ? 17.982 -2.125 36.798 1.00 27.52 206 MET A C 1
ATOM 1634 O O . MET A 1 206 ? 18.534 -2.772 35.912 1.00 27.52 206 MET A O 1
ATOM 1638 N N . ASN A 1 207 ? 17.959 -0.788 36.821 1.00 27.02 207 ASN A N 1
ATOM 1639 C CA . ASN A 1 207 ? 18.420 0.156 35.796 1.00 27.02 207 ASN A CA 1
ATOM 1640 C C . ASN A 1 207 ? 19.935 0.479 35.794 1.00 27.02 207 ASN A C 1
ATOM 1642 O O . ASN A 1 207 ? 20.541 0.597 36.850 1.00 27.02 207 ASN A O 1
ATOM 1646 N N . ALA A 1 208 ? 20.418 0.832 34.593 1.00 26.52 208 ALA A N 1
ATOM 1647 C CA . ALA A 1 208 ? 21.283 1.976 34.240 1.00 26.52 208 ALA A CA 1
ATOM 1648 C C . ALA A 1 208 ? 22.707 2.195 34.819 1.00 26.52 208 ALA A C 1
ATOM 1650 O O . ALA A 1 208 ? 22.983 2.047 36.004 1.00 26.52 208 ALA A O 1
ATOM 1651 N N . THR A 1 209 ? 23.498 2.861 33.958 1.00 25.30 209 THR A N 1
ATOM 1652 C CA . THR A 1 209 ? 24.660 3.750 34.221 1.00 25.30 209 THR A CA 1
ATOM 1653 C C . THR A 1 209 ? 26.053 3.126 34.050 1.00 25.30 209 THR A C 1
ATOM 1655 O O . THR A 1 209 ? 26.385 2.111 34.651 1.00 25.30 209 THR A O 1
ATOM 1658 N N . ALA A 1 210 ? 26.875 3.771 33.213 1.00 29.42 210 ALA A N 1
ATOM 1659 C CA . ALA A 1 210 ? 28.307 3.501 33.056 1.00 29.42 210 ALA A CA 1
ATOM 1660 C C . ALA A 1 210 ? 29.119 4.102 34.222 1.00 29.42 210 ALA A C 1
ATOM 1662 O O . ALA A 1 210 ? 28.619 4.984 34.924 1.00 29.42 210 ALA A O 1
ATOM 1663 N N . PRO A 1 211 ? 30.386 3.694 34.397 1.00 32.38 211 PRO A N 1
ATOM 1664 C CA . PRO A 1 211 ? 31.420 4.707 34.171 1.00 32.38 211 PRO A CA 1
ATOM 1665 C C . PRO A 1 211 ? 32.709 4.204 33.497 1.00 32.38 211 PRO A C 1
ATOM 1667 O O . PRO A 1 211 ? 32.973 3.014 33.341 1.00 32.38 211 PRO A O 1
ATOM 1670 N N . GLU A 1 212 ? 33.498 5.195 33.103 1.00 25.02 212 GLU A N 1
ATOM 1671 C CA . GLU A 1 212 ? 34.840 5.169 32.522 1.00 25.02 212 GLU A CA 1
ATOM 1672 C C . GLU A 1 212 ? 35.935 5.050 33.606 1.00 25.02 212 GLU A C 1
ATOM 1674 O O . GLU A 1 212 ? 35.720 5.527 34.720 1.00 25.02 212 GLU A O 1
ATOM 1679 N N . LEU A 1 213 ? 37.095 4.446 33.277 1.00 27.83 213 LEU A N 1
ATOM 1680 C CA . LEU A 1 213 ? 38.468 4.952 33.534 1.00 27.83 213 LEU A CA 1
ATOM 1681 C C . LEU A 1 213 ? 39.556 3.867 33.325 1.00 27.83 213 LEU A C 1
ATOM 1683 O O . LEU A 1 213 ? 39.419 2.722 33.749 1.00 27.83 213 LEU A O 1
ATOM 1687 N N . ALA A 1 214 ? 40.665 4.269 32.695 1.00 28.20 214 ALA A N 1
ATOM 1688 C CA . ALA A 1 214 ? 41.965 3.569 32.634 1.00 28.20 214 ALA A CA 1
ATOM 1689 C C . ALA A 1 214 ? 42.953 4.253 33.635 1.00 28.20 214 ALA A C 1
ATOM 1691 O O . ALA A 1 214 ? 42.456 5.049 34.438 1.00 28.20 214 ALA A O 1
ATOM 1692 N N . PRO A 1 215 ? 44.308 4.094 33.618 1.00 44.56 215 PRO A N 1
ATOM 1693 C CA . PRO A 1 215 ? 45.213 3.209 32.843 1.00 44.56 215 PRO A CA 1
ATOM 1694 C C . PRO A 1 215 ? 46.379 2.570 33.662 1.00 44.56 215 PRO A C 1
ATOM 1696 O O . PRO A 1 215 ? 46.590 2.934 34.816 1.00 44.56 215 PRO A O 1
ATOM 1699 N N . THR A 1 216 ? 47.222 1.702 33.059 1.00 25.38 216 THR A N 1
ATOM 1700 C CA . THR A 1 216 ? 48.702 1.631 33.308 1.00 25.38 216 THR A CA 1
ATOM 1701 C C . THR A 1 216 ? 49.468 0.681 32.353 1.00 25.38 216 THR A C 1
ATOM 1703 O O . THR A 1 216 ? 48.857 -0.154 31.692 1.00 25.38 216 THR A O 1
ATOM 1706 N N . SER A 1 217 ? 50.806 0.813 32.304 1.00 29.20 217 SER A N 1
ATOM 1707 C CA . SER A 1 217 ? 51.776 0.124 31.406 1.00 29.20 217 SER A CA 1
ATOM 1708 C C . SER A 1 217 ? 52.876 -0.609 32.242 1.00 29.20 217 SER A C 1
ATOM 1710 O O . SER A 1 217 ? 52.734 -0.631 33.462 1.00 29.20 217 SER A O 1
ATOM 1712 N N . VAL A 1 218 ? 53.977 -1.239 31.775 1.00 29.44 218 VAL A N 1
ATOM 1713 C CA . VAL A 1 218 ? 54.860 -1.114 30.579 1.00 29.44 218 VAL A CA 1
ATOM 1714 C C . VAL A 1 218 ? 55.529 -2.478 30.221 1.00 29.44 218 VAL A C 1
ATOM 1716 O O . VAL A 1 218 ? 55.594 -3.376 31.054 1.00 29.44 218 VAL A O 1
ATOM 1719 N N . ASP A 1 219 ? 56.032 -2.574 28.982 1.00 30.03 219 ASP A N 1
ATOM 1720 C CA . ASP A 1 219 ? 57.048 -3.467 28.352 1.00 30.03 219 ASP A CA 1
ATOM 1721 C C . ASP A 1 219 ? 58.309 -3.855 29.203 1.00 30.03 219 ASP A C 1
ATOM 1723 O O . ASP A 1 219 ? 58.500 -3.222 30.246 1.00 30.03 219 ASP A O 1
ATOM 1727 N N . PRO A 1 220 ? 59.225 -4.807 28.803 1.00 40.75 220 PRO A N 1
ATOM 1728 C CA . PRO A 1 220 ? 59.677 -5.053 27.411 1.00 40.75 220 PRO A CA 1
ATOM 1729 C C . PRO A 1 220 ? 60.154 -6.459 26.919 1.00 40.75 220 PRO A C 1
ATOM 1731 O O . PRO A 1 220 ? 60.188 -7.459 27.630 1.00 40.75 220 PRO A O 1
ATOM 1734 N N . ILE A 1 221 ? 60.530 -6.443 25.625 1.00 31.58 221 ILE A N 1
ATOM 1735 C CA . ILE A 1 221 ? 61.045 -7.469 24.674 1.00 31.58 221 ILE A CA 1
ATOM 1736 C C . ILE A 1 221 ? 62.531 -7.878 24.928 1.00 31.58 221 ILE A C 1
ATOM 1738 O O . ILE A 1 221 ? 63.149 -7.246 25.788 1.00 31.58 221 ILE A O 1
ATOM 1742 N N . PRO A 1 222 ? 63.149 -8.894 24.249 1.00 43.53 222 PRO A N 1
ATOM 1743 C CA . PRO A 1 222 ? 63.471 -8.976 22.789 1.00 43.53 222 PRO A CA 1
ATOM 1744 C C . PRO A 1 222 ? 63.193 -10.394 22.175 1.00 43.53 222 PRO A C 1
ATOM 1746 O O . PRO A 1 222 ? 62.507 -11.177 22.822 1.00 43.53 222 PRO A O 1
ATOM 1749 N N . SER A 1 223 ? 63.556 -10.836 20.950 1.00 27.77 223 SER A N 1
ATOM 1750 C CA . SER A 1 223 ? 64.508 -10.414 19.885 1.00 27.77 223 SER A CA 1
ATOM 1751 C C . SER A 1 223 ? 64.054 -10.863 18.466 1.00 27.77 223 SER A C 1
ATOM 1753 O O . SER A 1 223 ? 63.176 -11.713 18.345 1.00 27.77 223 SER A O 1
ATOM 1755 N N . SER A 1 224 ? 64.744 -10.399 17.407 1.00 36.50 224 SER A N 1
ATOM 1756 C CA . SER A 1 224 ? 64.748 -10.958 16.022 1.00 36.50 224 SER A CA 1
ATOM 1757 C C . SER A 1 224 ? 66.161 -11.455 15.622 1.00 36.50 224 SER A C 1
ATOM 1759 O O . SER A 1 224 ? 67.087 -11.280 16.417 1.00 36.50 224 SER A O 1
ATOM 1761 N N . PRO A 1 225 ? 66.358 -12.096 14.443 1.00 42.00 225 PRO A N 1
ATOM 1762 C CA . PRO A 1 225 ? 66.889 -11.396 13.238 1.00 42.00 225 PRO A CA 1
ATOM 1763 C C . PRO A 1 225 ? 66.217 -11.862 11.910 1.00 42.00 225 PRO A C 1
ATOM 1765 O O . PRO A 1 225 ? 65.703 -12.972 11.860 1.00 42.00 225 PRO A O 1
ATOM 1768 N N . GLN A 1 226 ? 66.008 -11.090 10.826 1.00 30.92 226 GLN A N 1
ATOM 1769 C CA . GLN A 1 226 ? 66.796 -10.146 9.983 1.00 30.92 226 GLN A CA 1
ATOM 1770 C C . GLN A 1 226 ? 67.698 -10.750 8.875 1.00 30.92 226 GLN A C 1
ATOM 1772 O O . GLN A 1 226 ? 68.505 -11.619 9.180 1.00 30.92 226 GLN A O 1
ATOM 1777 N N . VAL A 1 227 ? 67.543 -10.216 7.636 1.00 27.72 227 VAL A N 1
ATOM 1778 C CA . VAL A 1 227 ? 68.488 -9.865 6.513 1.00 27.72 227 VAL A CA 1
ATOM 1779 C C . VAL A 1 227 ? 67.616 -9.716 5.222 1.00 27.72 227 VAL A C 1
ATOM 1781 O O . VAL A 1 227 ? 66.924 -10.673 4.891 1.00 27.72 227 VAL A O 1
ATOM 1784 N N . SER A 1 228 ? 67.342 -8.537 4.618 1.00 32.66 228 SER A N 1
ATOM 1785 C CA . SER A 1 228 ? 68.157 -7.596 3.772 1.00 32.66 228 SER A CA 1
ATOM 1786 C C . SER A 1 228 ? 68.340 -8.074 2.299 1.00 32.66 228 SER A C 1
ATOM 1788 O O . SER A 1 228 ? 68.415 -9.279 2.099 1.00 32.66 228 SER A O 1
ATOM 1790 N N . GLU A 1 229 ? 68.420 -7.280 1.205 1.00 29.56 229 GLU A N 1
ATOM 1791 C CA . GLU A 1 229 ? 68.438 -5.811 0.917 1.00 29.56 229 GLU A CA 1
ATOM 1792 C C . GLU A 1 229 ? 68.221 -5.554 -0.624 1.00 29.56 229 GLU A C 1
ATOM 1794 O O . GLU A 1 229 ? 68.539 -6.445 -1.404 1.00 29.56 229 GLU A O 1
ATOM 1799 N N . SER A 1 230 ? 67.457 -4.534 -1.089 1.00 31.89 230 SER A N 1
ATOM 1800 C CA . SER A 1 230 ? 67.852 -3.258 -1.796 1.00 31.89 230 SER A CA 1
ATOM 1801 C C . SER A 1 230 ? 68.446 -3.378 -3.249 1.00 31.89 230 SER A C 1
ATOM 1803 O O . SER A 1 230 ? 68.788 -4.473 -3.662 1.00 31.89 230 SER A O 1
ATOM 1805 N N . THR A 1 231 ? 68.533 -2.383 -4.171 1.00 27.42 231 THR A N 1
ATOM 1806 C CA . THR A 1 231 ? 68.592 -0.893 -4.103 1.00 27.42 231 THR A CA 1
ATOM 1807 C C . THR A 1 231 ? 68.248 -0.173 -5.457 1.00 27.42 231 THR A C 1
ATOM 1809 O O . THR A 1 231 ? 68.759 -0.567 -6.496 1.00 27.42 231 THR A O 1
ATOM 1812 N N . SER A 1 232 ? 67.420 0.894 -5.407 1.00 27.88 232 SER A N 1
ATOM 1813 C CA . SER A 1 232 ? 67.463 2.274 -6.015 1.00 27.88 232 SER A CA 1
ATOM 1814 C C . SER A 1 232 ? 68.102 2.664 -7.385 1.00 27.88 232 SER A C 1
ATOM 1816 O O . SER A 1 232 ? 69.255 2.325 -7.627 1.00 27.88 232 SER A O 1
ATOM 1818 N N . LEU A 1 233 ? 67.449 3.574 -8.162 1.00 27.70 233 LEU A N 1
ATOM 1819 C CA . LEU A 1 233 ? 67.848 5.009 -8.387 1.00 27.70 233 LEU A CA 1
ATOM 1820 C C . LEU A 1 233 ? 66.987 5.800 -9.431 1.00 27.70 233 LEU A C 1
ATOM 1822 O O . LEU A 1 233 ? 66.419 5.216 -10.348 1.00 27.70 233 LEU A O 1
ATOM 1826 N N . ALA A 1 234 ? 66.926 7.141 -9.293 1.00 29.78 234 ALA A N 1
ATOM 1827 C CA . ALA A 1 234 ? 66.363 8.164 -10.229 1.00 29.78 234 ALA A CA 1
ATOM 1828 C C . ALA A 1 234 ? 67.488 9.177 -10.655 1.00 29.78 234 ALA A C 1
ATOM 1830 O O . ALA A 1 234 ? 68.620 8.851 -10.279 1.00 29.78 234 ALA A O 1
ATOM 1831 N N . PRO A 1 235 ? 67.312 10.341 -11.378 1.00 43.03 235 PRO A N 1
ATOM 1832 C CA . PRO A 1 235 ? 66.491 11.520 -10.945 1.00 43.03 235 PRO A CA 1
ATOM 1833 C C . PRO A 1 235 ? 66.000 12.607 -11.997 1.00 43.03 235 PRO A C 1
ATOM 1835 O O . PRO A 1 235 ? 66.438 12.619 -13.141 1.00 43.03 235 PRO A O 1
ATOM 1838 N N . GLN A 1 236 ? 65.189 13.592 -11.521 1.00 31.44 236 GLN A N 1
ATOM 1839 C CA . GLN A 1 236 ? 65.085 15.053 -11.907 1.00 31.44 236 GLN A CA 1
ATOM 1840 C C . GLN A 1 236 ? 64.519 15.501 -13.305 1.00 31.44 236 GLN A C 1
ATOM 1842 O O . GLN A 1 236 ? 64.511 14.708 -14.235 1.00 31.44 236 GLN A O 1
ATOM 1847 N N . GLU A 1 237 ? 63.961 16.719 -13.554 1.00 29.78 237 GLU A N 1
ATOM 1848 C CA . GLU A 1 237 ? 63.852 18.002 -12.791 1.00 29.78 237 GLU A CA 1
ATOM 1849 C C . GLU A 1 237 ? 62.618 18.924 -13.150 1.00 29.78 237 GLU A C 1
ATOM 1851 O O . GLU A 1 237 ? 61.829 18.609 -14.033 1.00 29.78 237 GLU A O 1
ATOM 1856 N N . ALA A 1 238 ? 62.495 20.048 -12.410 1.00 29.58 238 ALA A N 1
ATOM 1857 C CA . ALA A 1 238 ? 61.473 21.116 -12.184 1.00 29.58 238 ALA A CA 1
ATOM 1858 C C . ALA A 1 238 ? 61.032 22.044 -13.383 1.00 29.58 238 ALA A C 1
ATOM 1860 O O . ALA A 1 238 ? 61.446 21.789 -14.504 1.00 29.58 238 ALA A O 1
ATOM 1861 N N . VAL A 1 239 ? 60.174 23.108 -13.316 1.00 28.36 239 VAL A N 1
ATOM 1862 C CA . VAL A 1 239 ? 60.039 24.327 -12.433 1.00 28.36 239 VAL A CA 1
ATOM 1863 C C . VAL A 1 239 ? 58.613 25.003 -12.521 1.00 28.36 239 VAL A C 1
ATOM 1865 O O . VAL A 1 239 ? 57.856 24.708 -13.440 1.00 28.36 239 VAL A O 1
ATOM 1868 N N . ALA A 1 240 ? 58.238 25.904 -11.578 1.00 31.31 240 ALA A N 1
ATOM 1869 C CA . ALA A 1 240 ? 56.958 26.683 -11.434 1.00 31.31 240 ALA A CA 1
ATOM 1870 C C . ALA A 1 240 ? 57.112 28.214 -11.803 1.00 31.31 240 ALA A C 1
ATOM 1872 O O . ALA A 1 240 ? 58.093 28.482 -12.495 1.00 31.31 240 ALA A O 1
ATOM 1873 N N . PRO A 1 241 ? 56.315 29.261 -11.383 1.00 41.03 241 PRO A N 1
ATOM 1874 C CA . PRO A 1 241 ? 55.045 29.397 -10.615 1.00 41.03 241 PRO A CA 1
ATOM 1875 C C . PRO A 1 241 ? 54.002 30.457 -11.164 1.00 41.03 241 PRO A C 1
ATOM 1877 O O . PRO A 1 241 ? 53.983 30.772 -12.348 1.00 41.03 241 PRO A O 1
ATOM 1880 N N . VAL A 1 242 ? 53.104 30.980 -10.296 1.00 35.59 242 VAL A N 1
ATOM 1881 C CA . VAL A 1 242 ? 51.815 31.714 -10.542 1.00 35.59 242 VAL A CA 1
ATOM 1882 C C . VAL A 1 242 ? 51.904 33.263 -10.408 1.00 35.59 242 VAL A C 1
ATOM 1884 O O . VAL A 1 242 ? 52.841 33.752 -9.778 1.00 35.59 242 VAL A O 1
ATOM 1887 N N . PRO A 1 243 ? 50.885 34.042 -10.853 1.00 37.03 243 PRO A N 1
ATOM 1888 C CA . PRO A 1 243 ? 50.366 35.155 -10.025 1.00 37.03 243 PRO A CA 1
ATOM 1889 C C . PRO A 1 243 ? 48.816 35.250 -9.905 1.00 37.03 243 PRO A C 1
ATOM 1891 O O . PRO A 1 243 ? 48.067 34.755 -10.742 1.00 37.03 243 PRO A O 1
ATOM 1894 N N . MET A 1 244 ? 48.340 35.918 -8.843 1.00 33.34 244 MET A N 1
ATOM 1895 C CA . MET A 1 244 ? 46.921 36.118 -8.459 1.00 33.34 244 MET A CA 1
ATOM 1896 C C . MET A 1 244 ? 46.347 37.471 -8.930 1.00 33.34 244 MET A C 1
ATOM 1898 O O . MET A 1 244 ? 47.080 38.449 -8.833 1.00 33.34 244 MET A O 1
ATOM 1902 N N . THR A 1 245 ? 45.030 37.567 -9.213 1.00 29.58 245 THR A N 1
ATOM 1903 C CA . THR A 1 245 ? 44.146 38.674 -8.735 1.00 29.58 245 THR A CA 1
ATOM 1904 C C . THR A 1 245 ? 42.629 38.482 -8.999 1.00 29.58 245 THR A C 1
ATOM 1906 O O . THR A 1 245 ? 42.209 38.017 -10.050 1.00 29.58 245 THR A O 1
ATOM 1909 N N . SER A 1 246 ? 41.823 38.948 -8.025 1.00 31.58 246 SER A N 1
ATOM 1910 C CA . SER A 1 246 ? 40.421 39.445 -8.080 1.00 31.58 246 SER A CA 1
ATOM 1911 C C . SER A 1 246 ? 39.237 38.612 -8.630 1.00 31.58 246 SER A C 1
ATOM 1913 O O . SER A 1 246 ? 39.079 38.461 -9.835 1.00 31.58 246 SER A O 1
ATOM 1915 N N . GLY A 1 247 ? 38.244 38.385 -7.752 1.00 29.95 247 GLY A N 1
ATOM 1916 C CA . GLY A 1 247 ? 36.821 38.645 -8.069 1.00 29.95 247 GLY A CA 1
ATOM 1917 C C . GLY A 1 247 ? 35.910 37.425 -8.331 1.00 29.95 247 GLY A C 1
ATOM 1918 O O . GLY A 1 247 ? 36.330 36.504 -9.024 1.00 29.95 247 GLY A O 1
ATOM 1919 N N . PRO A 1 248 ? 34.661 37.383 -7.807 1.00 56.25 248 PRO A N 1
ATOM 1920 C CA . PRO A 1 248 ? 33.834 36.172 -7.829 1.00 56.25 248 PRO A CA 1
ATOM 1921 C C . PRO A 1 248 ? 32.768 36.148 -8.940 1.00 56.25 248 PRO A C 1
ATOM 1923 O O . PRO A 1 248 ? 31.944 37.056 -9.027 1.00 56.25 248 PRO A O 1
ATOM 1926 N N . VAL A 1 249 ? 32.682 35.045 -9.695 1.00 32.59 249 VAL A N 1
ATOM 1927 C CA . VAL A 1 249 ? 31.472 34.659 -10.450 1.00 32.59 249 VAL A CA 1
ATOM 1928 C C . VAL A 1 249 ? 31.311 33.137 -10.407 1.00 32.59 249 VAL A C 1
ATOM 1930 O O . VAL A 1 249 ? 32.195 32.403 -10.840 1.00 32.59 249 VAL A O 1
ATOM 1933 N N . ALA A 1 250 ? 30.169 32.659 -9.912 1.00 40.53 250 ALA A N 1
ATOM 1934 C CA . ALA A 1 250 ? 29.765 31.264 -10.060 1.00 40.53 250 ALA A CA 1
ATOM 1935 C C . ALA A 1 250 ? 29.009 31.084 -11.391 1.00 40.53 250 ALA A C 1
ATOM 1937 O O . ALA A 1 250 ? 28.075 31.850 -11.643 1.00 40.53 250 ALA A O 1
ATOM 1938 N N . PRO A 1 251 ? 29.335 30.084 -12.229 1.00 39.62 251 PRO A N 1
ATOM 1939 C CA . PRO A 1 251 ? 28.491 29.729 -13.361 1.00 39.62 251 PRO A CA 1
ATOM 1940 C C . PRO A 1 251 ? 27.257 28.980 -12.844 1.00 39.62 251 PRO A C 1
ATOM 1942 O O . PRO A 1 251 ? 27.311 27.801 -12.495 1.00 39.62 251 PRO A O 1
ATOM 1945 N N . SER A 1 252 ? 26.125 29.675 -12.788 1.00 41.28 252 SER A N 1
ATOM 1946 C CA . SER A 1 252 ? 24.822 29.078 -12.509 1.00 41.28 252 SER A CA 1
ATOM 1947 C C . SER A 1 252 ? 24.394 28.182 -13.674 1.00 41.28 252 SER A C 1
ATOM 1949 O O . SER A 1 252 ? 23.837 28.660 -14.662 1.00 41.28 252 SER A O 1
ATOM 1951 N N . GLY A 1 253 ? 24.648 26.878 -13.552 1.00 33.69 253 GLY A N 1
ATOM 1952 C CA . GLY A 1 253 ? 24.082 25.862 -14.436 1.00 33.69 253 GLY A CA 1
ATOM 1953 C C . GLY A 1 253 ? 22.570 25.771 -14.239 1.00 33.69 253 GLY A C 1
ATOM 1954 O O . GLY A 1 253 ? 22.104 25.097 -13.322 1.00 33.69 253 GLY A O 1
ATOM 1955 N N . GLY A 1 254 ? 21.807 26.472 -15.079 1.00 40.50 254 GLY A N 1
ATOM 1956 C CA . GLY A 1 254 ? 20.350 26.388 -15.096 1.00 40.50 254 GLY A CA 1
ATOM 1957 C C . GLY A 1 254 ? 19.902 24.987 -15.502 1.00 40.50 254 GLY A C 1
ATOM 1958 O O . GLY A 1 254 ? 20.048 24.598 -16.659 1.00 40.50 254 GLY A O 1
ATOM 1959 N N . VAL A 1 255 ? 19.363 24.225 -14.550 1.00 50.94 255 VAL A N 1
ATOM 1960 C CA . VAL A 1 255 ? 18.726 22.936 -14.833 1.00 50.94 255 VAL A CA 1
ATOM 1961 C C . VAL A 1 255 ? 17.409 23.214 -15.557 1.00 50.94 255 VAL A C 1
ATOM 1963 O O . VAL A 1 255 ? 16.487 23.773 -14.966 1.00 50.94 255 VAL A O 1
ATOM 1966 N N . SER A 1 256 ? 17.354 22.841 -16.837 1.00 64.94 256 SER A N 1
ATOM 1967 C CA . SER A 1 256 ? 16.133 22.850 -17.650 1.00 64.94 256 SER A CA 1
ATOM 1968 C C . SER A 1 256 ? 15.072 21.939 -17.026 1.00 64.94 256 SER A C 1
ATOM 1970 O O . SE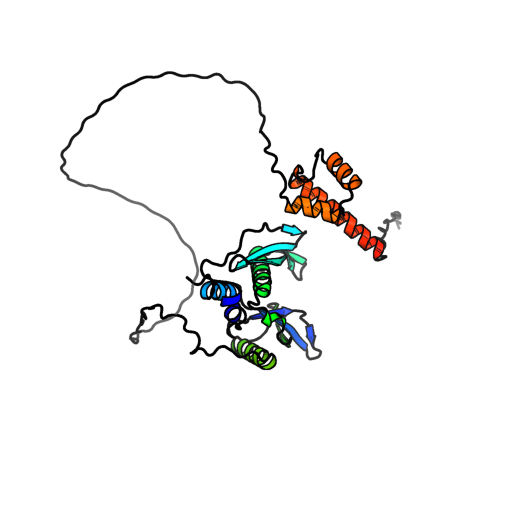R A 1 256 ? 15.396 20.869 -16.500 1.00 64.94 256 SER A O 1
ATOM 1972 N N . LEU A 1 257 ? 13.805 22.346 -17.076 1.00 77.56 257 LEU A N 1
ATOM 1973 C CA . LEU A 1 257 ? 12.708 21.546 -16.536 1.00 77.56 257 LEU A CA 1
ATOM 1974 C C . LEU A 1 257 ? 12.493 20.261 -17.326 1.00 77.56 257 LEU A C 1
ATOM 1976 O O . LEU A 1 257 ? 12.610 20.210 -18.548 1.00 77.56 257 LEU A O 1
ATOM 1980 N N . THR A 1 258 ? 12.070 19.223 -16.609 1.00 80.62 258 THR A N 1
ATOM 1981 C CA . THR A 1 258 ? 11.673 17.964 -17.234 1.00 80.62 258 THR A CA 1
ATOM 1982 C C . THR A 1 258 ? 10.445 18.159 -18.125 1.00 80.62 258 THR A C 1
ATOM 1984 O O . THR A 1 258 ? 9.504 18.875 -17.770 1.00 80.62 258 THR A O 1
ATOM 1987 N N . GLU A 1 259 ? 10.411 17.457 -19.260 1.00 79.31 259 GLU A N 1
ATOM 1988 C CA . GLU A 1 259 ? 9.320 17.512 -20.250 1.00 79.31 259 GLU A CA 1
ATOM 1989 C C . GLU A 1 259 ? 7.932 17.315 -19.614 1.00 79.31 259 GLU A C 1
ATOM 1991 O O . GLU A 1 259 ? 6.963 17.981 -19.971 1.00 79.31 259 GLU A O 1
ATOM 1996 N N . HIS A 1 260 ? 7.852 16.466 -18.585 1.00 75.44 260 HIS A N 1
ATOM 1997 C CA . HIS A 1 260 ? 6.646 16.213 -17.798 1.00 75.44 260 HIS A CA 1
ATOM 1998 C C . HIS A 1 260 ? 6.097 17.472 -17.100 1.00 75.44 260 HIS A C 1
ATOM 2000 O O . HIS A 1 260 ? 4.882 17.682 -17.072 1.00 75.44 260 HIS A O 1
ATOM 2006 N N . LYS A 1 261 ? 6.972 18.324 -16.546 1.00 84.88 261 LYS A N 1
ATOM 2007 C CA . LYS A 1 261 ? 6.586 19.589 -15.898 1.00 84.88 261 LYS A CA 1
ATOM 2008 C C . LYS A 1 261 ? 6.157 20.640 -16.928 1.00 84.88 261 LYS A C 1
ATOM 2010 O O . LYS A 1 261 ? 5.185 21.359 -16.687 1.00 84.88 261 LYS A O 1
ATOM 2015 N N . VAL A 1 262 ? 6.825 20.681 -18.084 1.00 86.31 262 VAL A N 1
ATOM 2016 C CA . VAL A 1 262 ? 6.466 21.548 -19.221 1.00 86.31 262 VAL A CA 1
ATOM 2017 C C . VAL A 1 262 ? 5.076 21.192 -19.755 1.00 86.31 262 VAL A C 1
ATOM 2019 O O . VAL A 1 262 ? 4.177 22.033 -19.758 1.00 86.31 262 VAL A O 1
ATOM 2022 N N . HIS A 1 263 ? 4.861 19.921 -20.093 1.00 84.88 263 HIS A N 1
ATOM 2023 C CA . HIS A 1 263 ? 3.586 19.404 -20.588 1.00 84.88 263 HIS A CA 1
ATOM 2024 C C . HIS A 1 263 ? 2.433 19.633 -19.592 1.00 84.88 263 HIS A C 1
ATOM 2026 O O . HIS A 1 263 ? 1.332 20.015 -19.992 1.00 84.88 263 HIS A O 1
ATOM 2032 N N . TRP A 1 264 ? 2.678 19.493 -18.281 1.00 88.62 264 TRP A N 1
ATOM 2033 C CA . TRP A 1 264 ? 1.675 19.822 -17.263 1.00 88.62 264 TRP A CA 1
ATOM 2034 C C . TRP A 1 264 ? 1.258 21.303 -17.300 1.00 88.62 264 TRP A C 1
ATOM 2036 O O . TRP A 1 264 ? 0.059 21.595 -17.262 1.00 88.62 264 TRP A O 1
ATOM 2046 N N . LEU A 1 265 ? 2.212 22.239 -17.411 1.00 86.69 265 LEU A N 1
ATOM 2047 C CA . LEU A 1 265 ? 1.909 23.674 -17.512 1.00 86.69 265 LEU A CA 1
ATOM 2048 C C . LEU A 1 265 ? 1.057 23.985 -18.747 1.00 86.69 265 LEU A C 1
ATOM 2050 O O . LEU A 1 265 ? 0.053 24.692 -18.640 1.00 86.69 265 LEU A O 1
ATOM 2054 N N . GLU A 1 266 ? 1.415 23.428 -19.903 1.00 86.38 266 GLU A N 1
ATOM 2055 C CA . GLU A 1 266 ? 0.669 23.618 -21.149 1.00 86.38 266 GLU A CA 1
ATOM 2056 C C . GLU A 1 266 ? -0.773 23.103 -21.048 1.00 86.38 266 GLU A C 1
ATOM 2058 O O . GLU A 1 266 ? -1.710 23.820 -21.420 1.00 86.38 266 GLU A O 1
ATOM 2063 N N . GLN A 1 267 ? -0.974 21.921 -20.451 1.00 86.19 267 GLN A N 1
ATOM 2064 C CA . GLN A 1 267 ? -2.306 21.368 -20.194 1.00 86.19 267 GLN A CA 1
ATOM 2065 C C . GLN A 1 267 ? -3.135 22.248 -19.246 1.00 86.19 267 GLN A C 1
ATOM 2067 O O . GLN A 1 267 ? -4.298 22.542 -19.538 1.00 86.19 267 GLN A O 1
ATOM 2072 N N . GLN A 1 268 ? -2.563 22.727 -18.131 1.00 87.06 268 GLN A N 1
ATOM 2073 C CA . GLN A 1 268 ? -3.283 23.613 -17.197 1.00 87.06 268 GLN A CA 1
ATOM 2074 C C . GLN A 1 268 ? -3.664 24.960 -17.826 1.00 87.06 268 GLN A C 1
ATOM 2076 O O . GLN A 1 268 ? -4.675 25.572 -17.460 1.00 87.06 268 GLN A O 1
ATOM 2081 N N . LEU A 1 269 ? -2.863 25.428 -18.782 1.00 85.88 269 LEU A N 1
ATOM 2082 C CA . LEU A 1 269 ? -3.116 26.638 -19.560 1.00 85.88 269 LEU A CA 1
ATOM 2083 C C . LEU A 1 269 ? -3.960 26.373 -20.819 1.00 85.88 269 LEU A C 1
ATOM 2085 O O . LEU A 1 269 ? -4.300 27.327 -21.521 1.00 85.88 269 LEU A O 1
ATOM 2089 N N . LYS A 1 270 ? -4.361 25.114 -21.060 1.00 85.62 270 LYS A N 1
ATOM 2090 C CA . LYS A 1 270 ? -5.159 24.645 -22.205 1.00 85.62 270 LYS A CA 1
ATOM 2091 C C . LYS A 1 270 ? -4.553 25.028 -23.561 1.00 85.62 270 LYS A C 1
ATOM 2093 O O . LYS A 1 270 ? -5.289 25.421 -24.462 1.00 85.62 270 LYS A O 1
ATOM 2098 N N . HIS A 1 271 ? -3.224 24.980 -23.672 1.00 75.44 271 HIS A N 1
ATOM 2099 C CA . HIS A 1 271 ? -2.461 25.407 -24.855 1.00 75.44 271 HIS A CA 1
ATOM 2100 C C . HIS A 1 271 ? -2.817 26.827 -25.359 1.00 75.44 271 HIS A C 1
ATOM 2102 O O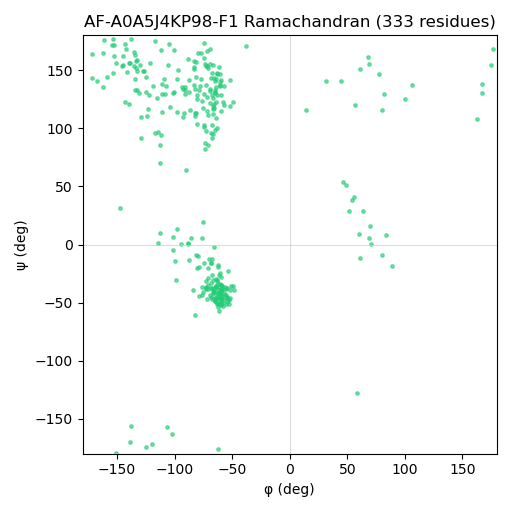 . HIS A 1 271 ? -2.709 27.129 -26.545 1.00 75.44 271 HIS A O 1
ATOM 2108 N N . ASN A 1 272 ? -3.252 27.728 -24.467 1.00 85.88 272 ASN A N 1
ATOM 2109 C CA . ASN A 1 272 ? -3.541 29.115 -24.830 1.00 85.88 272 ASN A CA 1
ATOM 2110 C C . ASN A 1 272 ? -2.226 29.880 -25.077 1.00 85.88 272 ASN A C 1
ATOM 2112 O O . ASN A 1 272 ? -1.591 30.344 -24.128 1.00 85.88 272 ASN A O 1
ATOM 2116 N N . GLY A 1 273 ? -1.837 30.002 -26.351 1.00 82.56 273 GLY A N 1
ATOM 2117 C CA . GLY A 1 273 ? -0.560 30.584 -26.778 1.00 82.56 273 GLY A CA 1
ATOM 2118 C C . GLY A 1 273 ? -0.292 31.987 -26.228 1.00 82.56 273 GLY A C 1
ATOM 2119 O O . GLY A 1 273 ? 0.763 32.212 -25.645 1.00 82.56 273 GLY A O 1
ATOM 2120 N N . GLU A 1 274 ? -1.264 32.905 -26.297 1.00 86.25 274 GLU A N 1
ATOM 2121 C CA . GLU A 1 274 ? -1.103 34.259 -25.740 1.00 86.25 274 GLU A CA 1
ATOM 2122 C C . GLU A 1 274 ? -0.820 34.253 -24.232 1.00 86.25 274 GLU A C 1
ATOM 2124 O O . GLU A 1 274 ? -0.041 35.061 -23.727 1.00 86.25 274 GLU A O 1
ATOM 2129 N N . ARG A 1 275 ? -1.484 33.365 -23.483 1.00 86.12 275 ARG A N 1
ATOM 2130 C CA . ARG A 1 275 ? -1.289 33.253 -22.037 1.00 86.12 275 ARG A CA 1
ATOM 2131 C C . ARG A 1 275 ? 0.051 32.606 -21.706 1.00 86.12 275 ARG A C 1
ATOM 2133 O O . ARG A 1 275 ? 0.660 33.010 -20.722 1.00 86.12 275 ARG A O 1
ATOM 2140 N N . ILE A 1 276 ? 0.494 31.635 -22.503 1.00 87.06 276 ILE A N 1
ATOM 2141 C CA . ILE A 1 276 ? 1.818 31.014 -22.383 1.00 87.06 276 ILE A CA 1
ATOM 2142 C C . ILE A 1 276 ? 2.901 32.069 -22.631 1.00 87.06 276 ILE A C 1
ATOM 2144 O O . ILE A 1 276 ? 3.730 32.281 -21.753 1.00 87.06 276 ILE A O 1
ATOM 2148 N N . GLN A 1 277 ? 2.815 32.818 -23.735 1.00 88.31 277 GLN A N 1
ATOM 2149 C CA . GLN A 1 277 ? 3.771 33.872 -24.082 1.00 88.31 277 GLN A CA 1
ATOM 2150 C C . GLN A 1 277 ? 3.918 34.920 -22.966 1.00 88.31 277 GLN A C 1
ATOM 2152 O O . GLN A 1 277 ? 5.026 35.154 -22.495 1.00 88.31 277 GLN A O 1
ATOM 2157 N N . ARG A 1 278 ? 2.810 35.482 -22.459 1.00 90.62 278 ARG A N 1
ATOM 2158 C CA . ARG A 1 278 ? 2.849 36.469 -21.357 1.00 90.62 278 ARG A CA 1
ATOM 2159 C C . ARG A 1 278 ? 3.446 35.915 -20.058 1.00 90.62 278 ARG A C 1
ATOM 2161 O O . ARG A 1 278 ? 3.930 36.676 -19.225 1.00 90.62 278 ARG A O 1
ATOM 2168 N N . ILE A 1 279 ? 3.365 34.600 -19.840 1.00 91.44 279 ILE A N 1
ATOM 2169 C CA . ILE A 1 279 ? 3.987 33.942 -18.685 1.00 91.44 279 ILE A CA 1
ATOM 2170 C C . ILE A 1 279 ? 5.487 33.755 -18.940 1.00 91.44 279 ILE A C 1
ATOM 2172 O O . ILE A 1 279 ? 6.269 34.081 -18.053 1.00 91.44 279 ILE A O 1
ATOM 2176 N N . CYS A 1 280 ? 5.894 33.311 -20.131 1.00 91.50 280 CYS A N 1
ATOM 2177 C CA . CYS A 1 280 ? 7.301 33.241 -20.533 1.00 91.50 280 CYS A CA 1
ATOM 2178 C C . CYS A 1 280 ? 7.998 34.609 -20.384 1.00 91.50 280 CYS A C 1
ATOM 2180 O O . CYS A 1 280 ? 8.993 34.718 -19.666 1.00 91.50 280 CYS A O 1
ATOM 2182 N N . GLU A 1 281 ? 7.387 35.673 -20.919 1.00 92.69 281 GLU A N 1
ATOM 2183 C CA . GLU A 1 281 ? 7.819 37.069 -20.748 1.00 92.69 281 GLU A CA 1
ATOM 2184 C C . GLU A 1 281 ? 7.932 37.468 -19.265 1.00 92.69 281 GLU A C 1
ATOM 2186 O O . GLU A 1 281 ? 8.924 38.073 -18.863 1.00 92.69 281 GLU A O 1
ATOM 2191 N N . GLN A 1 282 ? 6.961 37.093 -18.417 1.00 93.50 282 GLN A N 1
ATOM 2192 C CA . GLN A 1 282 ? 6.990 37.408 -16.981 1.00 93.50 282 GLN A CA 1
ATOM 2193 C C . GLN A 1 282 ? 8.180 36.767 -16.236 1.00 93.50 282 GLN A C 1
ATOM 2195 O O . GLN A 1 282 ? 8.626 37.315 -15.226 1.00 93.50 282 GLN A O 1
ATOM 2200 N N . TYR A 1 283 ? 8.663 35.606 -16.681 1.00 92.06 283 TYR A N 1
ATOM 2201 C CA . TYR A 1 283 ? 9.786 34.901 -16.055 1.00 92.06 283 TYR A CA 1
ATOM 2202 C C . TYR A 1 283 ? 11.115 35.079 -16.808 1.00 92.06 283 TYR A C 1
ATOM 2204 O O . TYR A 1 283 ? 12.106 34.467 -16.408 1.00 92.06 283 TYR A O 1
ATOM 2212 N N . SER A 1 284 ? 11.150 35.930 -17.841 1.00 93.56 284 SER A N 1
ATOM 2213 C CA . SER A 1 284 ? 12.311 36.167 -18.712 1.00 93.56 284 SER A CA 1
ATOM 2214 C C . SER A 1 284 ? 12.856 34.894 -19.376 1.00 93.56 284 SER A C 1
ATOM 2216 O O . SER A 1 284 ? 14.067 34.707 -19.463 1.00 93.56 284 SER A O 1
ATOM 2218 N N . VAL A 1 285 ? 11.956 34.021 -19.833 1.00 91.06 285 VAL A N 1
ATOM 2219 C CA . VAL A 1 285 ? 12.277 32.780 -20.559 1.00 91.06 285 VAL A CA 1
ATOM 2220 C C . VAL A 1 285 ? 11.613 32.770 -21.933 1.00 91.06 285 VAL A C 1
ATOM 2222 O O . VAL A 1 285 ? 10.594 33.429 -22.130 1.00 91.06 285 VAL A O 1
ATOM 2225 N N . SER A 1 286 ? 12.150 32.002 -22.879 1.00 86.75 286 SER A N 1
ATOM 2226 C CA . SER A 1 286 ? 11.560 31.837 -24.218 1.00 86.75 286 SER A CA 1
ATOM 2227 C C . SER A 1 286 ? 10.468 30.762 -24.209 1.00 86.75 286 SER A C 1
ATOM 2229 O O . SER A 1 286 ? 9.412 30.918 -24.822 1.00 86.75 286 SER A O 1
ATOM 2231 N N . THR A 1 287 ? 10.700 29.678 -23.467 1.00 90.06 287 THR A N 1
ATOM 2232 C CA . THR A 1 287 ? 9.798 28.527 -23.332 1.00 90.06 287 THR A CA 1
ATOM 2233 C C . THR A 1 287 ? 9.675 28.081 -21.873 1.00 90.06 287 THR A C 1
ATOM 2235 O O . THR A 1 287 ? 10.492 28.433 -21.025 1.00 90.06 287 THR A O 1
ATOM 2238 N N . PHE A 1 288 ? 8.677 27.251 -21.550 1.00 89.25 288 PHE A N 1
ATOM 2239 C CA . PHE A 1 288 ? 8.572 26.676 -20.203 1.00 89.25 288 PHE A CA 1
ATOM 2240 C C . PHE A 1 288 ? 9.674 25.666 -19.862 1.00 89.25 288 PHE A C 1
ATOM 2242 O O . PHE A 1 288 ? 9.851 25.395 -18.680 1.00 89.25 288 PHE A O 1
ATOM 2249 N N . ALA A 1 289 ? 10.420 25.136 -20.837 1.00 88.69 289 ALA A N 1
ATOM 2250 C CA . ALA A 1 289 ? 11.578 24.280 -20.562 1.00 88.69 289 ALA A CA 1
ATOM 2251 C C . ALA A 1 289 ? 12.718 25.060 -19.877 1.00 88.69 289 ALA A C 1
ATOM 2253 O O . ALA A 1 289 ? 13.436 24.512 -19.048 1.00 88.69 289 ALA A O 1
ATOM 2254 N N . GLU A 1 290 ? 12.834 26.360 -20.159 1.00 89.38 290 GLU A N 1
ATOM 2255 C CA . GLU A 1 290 ? 13.861 27.251 -19.600 1.00 89.38 290 GLU A CA 1
ATOM 2256 C C . GLU A 1 290 ? 13.537 27.787 -18.193 1.00 89.38 290 GLU A C 1
ATOM 2258 O O . GLU A 1 290 ? 14.392 28.420 -17.572 1.00 89.38 290 GLU A O 1
ATOM 2263 N N . LEU A 1 291 ? 12.323 27.571 -17.667 1.00 89.06 291 LEU A N 1
ATOM 2264 C CA . LEU A 1 291 ? 12.021 27.940 -16.280 1.00 89.06 291 LEU A CA 1
ATOM 2265 C C . LEU A 1 291 ? 12.871 27.078 -15.329 1.00 89.06 291 LEU A C 1
ATOM 2267 O O . LEU A 1 291 ? 13.025 25.879 -15.527 1.00 89.06 291 LEU A O 1
ATOM 2271 N N . SER A 1 292 ? 13.372 27.665 -14.247 1.00 87.88 292 SER A N 1
ATOM 2272 C CA . SER A 1 292 ? 13.949 26.904 -13.130 1.00 87.88 292 SER A CA 1
ATOM 2273 C C . SER A 1 292 ? 12.862 26.234 -12.282 1.00 87.88 292 SER A C 1
ATOM 2275 O O . SER A 1 292 ? 11.716 26.692 -12.248 1.00 87.88 292 SER A O 1
ATOM 2277 N N . ASP A 1 293 ? 13.226 25.213 -11.499 1.00 80.12 293 ASP A N 1
ATOM 2278 C CA . ASP A 1 293 ? 12.310 24.561 -10.548 1.00 80.12 293 ASP A CA 1
ATOM 2279 C C . ASP A 1 293 ? 11.612 25.558 -9.601 1.00 80.12 293 ASP A C 1
ATOM 2281 O O . ASP A 1 293 ? 10.411 25.449 -9.360 1.00 80.12 293 ASP A O 1
ATOM 2285 N N . ALA A 1 294 ? 12.316 26.588 -9.120 1.00 81.62 294 ALA A N 1
ATOM 2286 C CA . ALA A 1 294 ? 11.726 27.617 -8.260 1.00 81.62 294 ALA A CA 1
ATOM 2287 C C . ALA A 1 294 ? 10.685 28.488 -8.996 1.00 81.62 294 ALA A C 1
ATOM 2289 O O . ALA A 1 294 ? 9.652 28.852 -8.424 1.00 81.62 294 ALA A O 1
ATOM 2290 N N . GLN A 1 295 ? 10.924 28.810 -10.273 1.00 88.38 295 GLN A N 1
ATOM 2291 C CA . GLN A 1 295 ? 9.964 29.543 -11.105 1.00 88.38 295 GLN A CA 1
ATOM 2292 C C . GLN A 1 295 ? 8.755 28.666 -11.467 1.00 88.38 295 GLN A C 1
ATOM 2294 O O . GLN A 1 295 ? 7.626 29.162 -11.424 1.00 88.38 295 GLN A O 1
ATOM 2299 N N . PHE A 1 296 ? 8.970 27.373 -11.742 1.00 90.00 296 PHE A N 1
ATOM 2300 C CA . PHE A 1 296 ? 7.910 26.378 -11.929 1.00 90.00 296 PHE A CA 1
ATOM 2301 C C . PHE A 1 296 ? 7.006 26.286 -10.698 1.00 90.00 296 PHE A C 1
ATOM 2303 O O . PHE A 1 296 ? 5.797 26.468 -10.827 1.00 90.00 296 PHE A O 1
ATOM 2310 N N . GLU A 1 297 ? 7.572 26.085 -9.504 1.00 83.00 297 GLU A N 1
ATOM 2311 C CA . GLU A 1 297 ? 6.795 25.991 -8.264 1.00 83.00 297 GLU A CA 1
ATOM 2312 C C . GLU A 1 297 ? 5.988 27.273 -8.013 1.00 83.00 297 GLU A C 1
ATOM 2314 O O . GLU A 1 297 ? 4.795 27.223 -7.701 1.00 83.00 297 GLU A O 1
ATOM 2319 N N . HIS A 1 298 ? 6.588 28.449 -8.220 1.00 90.19 298 HIS A N 1
ATOM 2320 C CA . HIS A 1 298 ? 5.872 29.719 -8.098 1.00 90.19 298 HIS A CA 1
ATOM 2321 C C . HIS A 1 298 ? 4.713 29.846 -9.110 1.00 90.19 298 HIS A C 1
ATOM 2323 O O . HIS A 1 298 ? 3.618 30.295 -8.752 1.00 90.19 298 HIS A O 1
ATOM 2329 N N . LEU A 1 299 ? 4.916 29.431 -10.364 1.00 89.50 299 LEU A N 1
ATOM 2330 C CA . LEU A 1 299 ? 3.891 29.451 -11.410 1.00 89.50 299 LEU A CA 1
ATOM 2331 C C . LEU A 1 299 ? 2.757 28.449 -11.132 1.00 89.50 299 LEU A C 1
ATOM 2333 O O . LEU A 1 299 ? 1.583 28.825 -11.191 1.00 89.50 299 LEU A O 1
ATOM 2337 N N . ALA A 1 300 ? 3.087 27.209 -10.768 1.00 83.56 300 ALA A N 1
ATOM 2338 C CA . ALA A 1 300 ? 2.126 26.168 -10.414 1.00 83.56 300 ALA A CA 1
ATOM 2339 C C . ALA A 1 300 ? 1.225 26.622 -9.253 1.00 83.56 300 ALA A C 1
ATOM 2341 O O . ALA A 1 300 ? -0.004 26.593 -9.362 1.00 83.56 300 ALA A O 1
ATOM 2342 N N . ASN A 1 301 ? 1.820 27.165 -8.185 1.00 80.56 301 ASN A N 1
ATOM 2343 C CA . ASN A 1 301 ? 1.083 27.715 -7.046 1.00 80.56 301 ASN A CA 1
ATOM 2344 C C . ASN A 1 301 ? 0.144 28.871 -7.445 1.00 80.56 301 ASN A C 1
ATOM 2346 O O . ASN A 1 301 ? -0.994 28.935 -6.967 1.00 80.56 301 ASN A O 1
ATOM 2350 N N . ARG A 1 302 ? 0.554 29.756 -8.367 1.00 90.50 302 ARG A N 1
ATOM 2351 C CA . ARG A 1 302 ? -0.320 30.817 -8.911 1.00 90.50 302 ARG A CA 1
ATOM 2352 C C . ARG A 1 302 ? -1.493 30.259 -9.721 1.00 90.50 302 ARG A C 1
ATOM 2354 O O . ARG A 1 302 ? -2.607 30.774 -9.590 1.00 90.50 302 ARG A O 1
ATOM 2361 N N . ILE A 1 303 ? -1.274 29.216 -10.525 1.00 86.88 303 ILE A N 1
ATOM 2362 C CA . ILE A 1 303 ? -2.327 28.542 -11.302 1.00 86.88 303 ILE A CA 1
ATOM 2363 C C . ILE A 1 303 ? -3.364 27.913 -10.359 1.00 86.88 303 ILE A C 1
ATOM 2365 O O . ILE A 1 303 ? -4.555 28.209 -10.490 1.00 86.88 303 ILE A O 1
ATOM 2369 N N . PHE A 1 304 ? -2.928 27.145 -9.357 1.00 79.31 304 PHE A N 1
ATOM 2370 C CA . PHE A 1 304 ? -3.825 26.539 -8.366 1.00 79.31 304 PHE A CA 1
ATOM 2371 C C . PHE A 1 304 ? -4.586 27.582 -7.537 1.00 79.31 304 PHE A C 1
ATOM 2373 O O . PHE A 1 304 ? -5.792 27.446 -7.319 1.00 79.31 304 PHE A O 1
ATOM 2380 N N . ALA A 1 305 ? -3.927 28.664 -7.110 1.00 76.94 305 ALA A N 1
ATOM 2381 C CA . ALA A 1 305 ? -4.590 29.751 -6.390 1.00 76.94 305 ALA A CA 1
ATOM 2382 C C . ALA A 1 305 ? -5.687 30.425 -7.236 1.00 76.94 305 ALA A C 1
ATOM 2384 O O . ALA A 1 305 ? -6.742 30.783 -6.705 1.00 76.94 305 ALA A O 1
ATOM 2385 N N . ALA A 1 306 ? -5.477 30.572 -8.549 1.00 81.75 306 ALA A N 1
ATOM 2386 C CA . ALA A 1 306 ? -6.486 31.092 -9.468 1.00 81.75 306 ALA A CA 1
ATOM 2387 C C . ALA A 1 306 ? -7.658 30.112 -9.672 1.00 81.75 306 ALA A C 1
ATOM 2389 O O . ALA A 1 306 ? -8.812 30.540 -9.617 1.00 81.75 306 ALA A O 1
ATOM 2390 N N . GLN A 1 307 ? -7.383 28.812 -9.838 1.00 82.62 307 GLN A N 1
ATOM 2391 C CA . GLN A 1 307 ? -8.409 27.764 -9.945 1.00 82.62 307 GLN A CA 1
ATOM 2392 C C . GLN A 1 307 ? -9.288 27.717 -8.685 1.00 82.62 307 GLN A C 1
ATOM 2394 O O . GLN A 1 307 ? -10.504 27.873 -8.782 1.00 82.62 307 GLN A O 1
ATOM 2399 N N . LYS A 1 308 ? -8.680 27.654 -7.495 1.00 74.00 308 LYS A N 1
ATOM 2400 C CA . LYS A 1 308 ? -9.393 27.637 -6.207 1.00 74.00 308 LYS A CA 1
ATOM 2401 C C . LYS A 1 308 ? -10.261 28.883 -5.987 1.00 74.00 308 LYS A C 1
ATOM 2403 O O . LYS A 1 308 ? -11.377 28.778 -5.485 1.00 74.00 308 LYS A O 1
ATOM 2408 N N . ARG A 1 309 ? -9.791 30.070 -6.398 1.00 79.62 309 ARG A N 1
ATOM 2409 C CA . ARG A 1 309 ? -10.597 31.309 -6.375 1.00 79.62 309 ARG A CA 1
ATOM 2410 C C . ARG A 1 309 ? -11.780 31.246 -7.347 1.00 79.62 309 ARG A C 1
ATOM 2412 O O . ARG A 1 309 ? -12.860 31.729 -7.016 1.00 79.62 309 ARG A O 1
ATOM 2419 N N . ALA A 1 310 ? -11.601 30.655 -8.529 1.00 80.69 310 ALA A N 1
ATOM 2420 C CA . ALA A 1 310 ? -12.679 30.470 -9.501 1.00 80.69 310 ALA A CA 1
ATOM 2421 C C . ALA A 1 310 ? -13.732 29.455 -9.016 1.00 80.69 310 ALA A C 1
ATOM 2423 O O . ALA A 1 310 ? -14.926 29.679 -9.209 1.00 80.69 310 ALA A O 1
ATOM 2424 N N . GLU A 1 311 ? -13.310 28.387 -8.337 1.00 73.44 311 GLU A N 1
ATOM 2425 C CA . GLU A 1 311 ? -14.193 27.413 -7.683 1.00 73.44 311 GLU A CA 1
ATOM 2426 C C . GLU A 1 311 ? -14.986 28.044 -6.537 1.00 73.44 311 GLU A C 1
ATOM 2428 O O . GLU A 1 311 ? -16.209 27.940 -6.524 1.00 73.44 311 GLU A O 1
ATOM 2433 N N . GLN A 1 312 ? -14.330 28.790 -5.640 1.00 73.88 312 GLN A N 1
ATOM 2434 C CA . GLN A 1 312 ? -15.000 29.530 -4.560 1.00 73.88 312 GLN A CA 1
ATOM 2435 C C . GLN A 1 312 ? -16.014 30.554 -5.094 1.00 73.88 312 GLN A C 1
ATOM 2437 O O . GLN A 1 312 ? -17.106 30.697 -4.546 1.00 73.88 312 GLN A O 1
ATOM 2442 N N . LYS A 1 313 ? -15.693 31.231 -6.208 1.00 78.38 313 LYS A N 1
ATOM 2443 C CA . LYS A 1 313 ? -16.623 32.147 -6.887 1.00 78.38 313 LYS A CA 1
ATOM 2444 C C . LYS A 1 313 ? -17.803 31.408 -7.537 1.00 78.38 313 LYS A C 1
ATOM 2446 O O . LYS A 1 313 ? -18.902 31.951 -7.559 1.00 78.38 313 LYS A O 1
ATOM 2451 N N . LYS A 1 314 ? -17.604 30.180 -8.034 1.00 76.88 314 LYS A N 1
ATOM 2452 C CA . LYS A 1 314 ? -18.684 29.305 -8.531 1.00 76.88 314 LYS A CA 1
ATOM 2453 C C . LYS A 1 314 ? -19.544 28.713 -7.411 1.00 76.88 314 LYS A C 1
ATOM 2455 O O . LYS A 1 314 ? -20.728 28.499 -7.635 1.00 76.88 314 LYS A O 1
ATOM 2460 N N . SER A 1 315 ? -18.985 28.459 -6.227 1.00 73.06 315 SER A N 1
ATOM 2461 C CA . SER A 1 315 ? -19.705 27.852 -5.099 1.00 73.06 315 SER A CA 1
ATOM 2462 C C . SER A 1 315 ? -20.472 28.853 -4.225 1.00 73.06 315 SER A C 1
ATOM 2464 O O . SER A 1 315 ? -20.983 28.469 -3.178 1.00 73.06 315 SER A O 1
ATOM 2466 N N . GLY A 1 316 ? -20.533 30.134 -4.605 1.00 57.88 316 GLY A N 1
ATOM 2467 C CA . GLY A 1 316 ? -21.421 31.134 -3.995 1.00 57.88 316 GLY A CA 1
ATOM 2468 C C . GLY A 1 316 ? -21.080 31.594 -2.570 1.00 57.88 316 GLY A C 1
ATOM 2469 O O . GLY A 1 316 ? -21.781 32.455 -2.042 1.00 57.88 316 GLY A O 1
ATOM 2470 N N . LEU A 1 317 ? -20.012 31.088 -1.942 1.00 51.50 317 LEU A N 1
ATOM 2471 C CA . LEU A 1 317 ? -19.582 31.566 -0.624 1.00 51.50 317 LEU A CA 1
ATOM 2472 C C . LEU A 1 317 ? -18.783 32.866 -0.764 1.00 51.50 317 LEU A C 1
ATOM 2474 O O . LEU A 1 317 ? -17.602 32.860 -1.117 1.00 51.50 317 LEU A O 1
ATOM 2478 N N . ALA A 1 318 ? -19.425 33.988 -0.439 1.00 41.19 318 ALA A N 1
ATOM 2479 C CA . ALA A 1 318 ? -18.735 35.258 -0.255 1.00 41.19 318 ALA A CA 1
ATOM 2480 C C . ALA A 1 318 ? -17.707 35.154 0.896 1.00 41.19 318 ALA A C 1
ATOM 2482 O O . ALA A 1 318 ? -18.004 34.543 1.927 1.00 41.19 318 ALA A O 1
ATOM 2483 N N . PRO A 1 319 ? -16.506 35.750 0.769 1.00 45.31 319 PRO A N 1
ATOM 2484 C CA . PRO A 1 319 ? -15.542 35.776 1.862 1.00 45.31 319 PRO A CA 1
ATOM 2485 C C . PRO A 1 319 ? -16.100 36.592 3.034 1.00 45.31 319 PRO A C 1
ATOM 2487 O O . PRO A 1 319 ? -16.567 37.717 2.848 1.00 45.31 319 PRO A O 1
ATOM 2490 N N . SER A 1 320 ? -16.034 36.024 4.242 1.00 40.38 320 SER A N 1
ATOM 2491 C CA . SER A 1 320 ? -16.554 36.667 5.452 1.00 40.38 320 SER A CA 1
ATOM 2492 C C . SER A 1 320 ? -15.905 38.037 5.662 1.00 40.38 320 SER A C 1
ATOM 2494 O O . SER A 1 320 ? -14.681 38.162 5.772 1.00 40.38 320 SER A O 1
ATOM 2496 N N . ARG A 1 321 ? -16.739 39.080 5.677 1.00 39.28 321 ARG A N 1
ATOM 2497 C CA . ARG A 1 321 ? -16.324 40.474 5.838 1.00 39.28 321 ARG A CA 1
ATOM 2498 C C . ARG A 1 321 ? -15.760 40.635 7.250 1.00 39.28 321 ARG A C 1
ATOM 2500 O O . ARG A 1 321 ? -16.500 40.454 8.214 1.00 39.28 321 ARG A O 1
ATOM 2507 N N . ARG A 1 322 ? -14.469 40.975 7.383 1.00 39.78 322 ARG A N 1
ATOM 2508 C CA . ARG A 1 322 ? -13.883 41.343 8.686 1.00 39.78 322 ARG A CA 1
ATOM 2509 C C . ARG A 1 322 ? -14.761 42.422 9.320 1.00 39.78 322 ARG A C 1
ATOM 2511 O O . ARG A 1 322 ? -14.912 43.498 8.744 1.00 39.78 322 ARG A O 1
ATOM 2518 N N . VAL A 1 323 ? -15.325 42.124 10.487 1.00 37.81 323 VAL A N 1
ATOM 2519 C CA . VAL A 1 323 ? -15.991 43.127 11.317 1.00 37.81 323 VAL A CA 1
ATOM 2520 C C . VAL A 1 323 ? -14.909 44.088 11.794 1.00 37.81 323 VAL A C 1
ATOM 2522 O O . VAL A 1 323 ? -13.949 43.672 12.440 1.00 37.81 323 VAL A O 1
ATOM 2525 N N . ALA A 1 324 ? -15.040 45.360 11.428 1.00 36.41 324 ALA A N 1
ATOM 2526 C CA . ALA A 1 324 ? -14.213 46.407 12.000 1.00 36.41 324 ALA A CA 1
ATOM 2527 C C . ALA A 1 324 ? -14.622 46.585 13.467 1.00 36.41 324 ALA A C 1
ATOM 2529 O O . ALA A 1 324 ? -15.783 46.869 13.757 1.00 36.41 324 ALA A O 1
ATOM 2530 N N . THR A 1 325 ? -13.676 46.411 14.385 1.00 38.12 325 THR A N 1
ATOM 2531 C CA . THR A 1 325 ? -13.850 46.792 15.787 1.00 38.12 325 THR A CA 1
ATOM 2532 C C . THR A 1 325 ? -13.926 48.312 15.860 1.00 38.12 325 THR A C 1
ATOM 2534 O O . THR A 1 325 ? -12.908 48.993 15.734 1.00 38.12 325 THR A 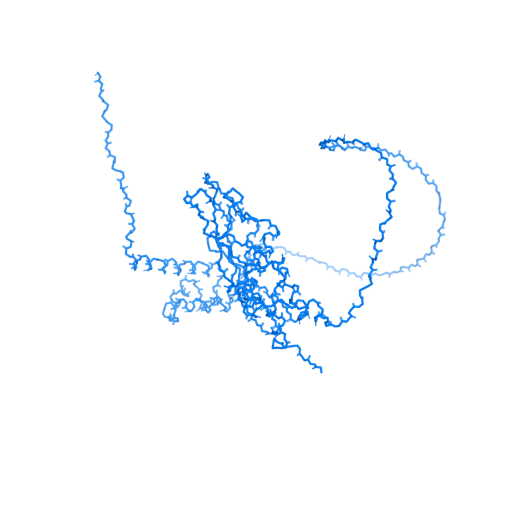O 1
ATOM 2537 N N . ALA A 1 326 ? -15.136 48.845 16.017 1.00 35.50 326 ALA A N 1
ATOM 2538 C CA . ALA A 1 326 ? -15.335 50.258 16.290 1.00 35.50 326 ALA A CA 1
ATOM 2539 C C . ALA A 1 326 ? -14.901 50.555 17.732 1.00 35.50 326 ALA A C 1
ATOM 2541 O O . ALA A 1 326 ? -15.516 50.061 18.676 1.00 35.50 326 ALA A O 1
ATOM 2542 N N . SER A 1 327 ? -13.855 51.364 17.897 1.00 41.00 327 SER A N 1
ATOM 2543 C CA . SER A 1 327 ? -13.548 51.981 19.186 1.00 41.00 327 SER A CA 1
ATOM 2544 C C . SER A 1 327 ? -14.615 53.021 19.525 1.00 41.00 327 SER A C 1
ATOM 2546 O O . SER A 1 327 ? -14.917 53.884 18.701 1.00 41.00 327 SER A O 1
ATOM 2548 N N . MET A 1 328 ? -15.127 52.974 20.751 1.00 34.00 328 MET A N 1
ATOM 2549 C CA . MET A 1 328 ? -15.803 54.085 21.425 1.00 34.00 328 MET A CA 1
ATOM 2550 C C . MET A 1 328 ? -15.221 54.206 22.846 1.00 34.00 328 MET A C 1
ATOM 2552 O O . MET A 1 328 ? -14.722 53.204 23.361 1.00 34.00 328 MET A O 1
ATOM 2556 N N . PRO A 1 329 ? -15.169 55.419 23.423 1.00 44.44 329 PRO A N 1
ATOM 2557 C CA . PRO A 1 329 ? -14.178 55.760 24.445 1.00 44.44 329 PRO A CA 1
ATOM 2558 C C . PRO A 1 329 ? -14.603 55.440 25.882 1.00 44.44 329 PRO A C 1
ATOM 2560 O O . PRO A 1 329 ? -15.791 55.373 26.198 1.00 44.44 329 PRO A O 1
ATOM 2563 N N . ASP A 1 330 ? -13.602 55.338 26.758 1.00 39.91 330 ASP A N 1
ATOM 2564 C CA . ASP A 1 330 ? -13.779 55.306 28.208 1.00 39.91 330 ASP A CA 1
ATOM 2565 C C . ASP A 1 330 ? -14.465 56.580 28.720 1.00 39.91 330 ASP A C 1
ATOM 2567 O O . ASP A 1 330 ? -13.991 57.695 28.490 1.00 39.91 330 ASP A O 1
ATOM 2571 N N . THR A 1 331 ? -15.524 56.401 29.510 1.00 39.16 331 THR A N 1
ATOM 2572 C CA . THR A 1 331 ? -16.048 57.440 30.405 1.00 39.16 331 THR A CA 1
ATOM 2573 C C . THR A 1 331 ? -15.844 56.969 31.838 1.00 39.16 331 THR A C 1
ATOM 2575 O O . THR A 1 331 ? -16.644 56.206 32.377 1.00 39.16 331 THR A O 1
ATOM 2578 N N . VAL A 1 332 ? -14.755 57.423 32.459 1.00 41.38 332 VAL A N 1
ATOM 2579 C CA . VAL A 1 332 ? -14.546 57.284 33.904 1.00 41.38 332 VAL A CA 1
ATOM 2580 C C . VAL A 1 332 ? -15.429 58.309 34.606 1.00 41.38 332 VAL A C 1
ATOM 2582 O O . VAL A 1 332 ? -15.232 59.512 34.436 1.00 41.38 332 VAL A O 1
ATOM 2585 N N . GLN A 1 333 ? -16.382 57.844 35.410 1.00 42.16 333 GLN A N 1
ATOM 2586 C CA . GLN A 1 333 ? -17.183 58.703 36.277 1.00 42.16 333 GLN A CA 1
ATOM 2587 C C . GLN A 1 333 ? -16.688 58.550 37.721 1.00 42.16 333 GLN A C 1
ATOM 2589 O O . GLN A 1 333 ? -16.674 57.450 38.269 1.00 42.16 333 GLN A O 1
ATOM 2594 N N . GLN A 1 334 ? -16.210 59.653 38.299 1.00 39.78 334 GLN A N 1
ATOM 2595 C CA . GLN A 1 334 ? -15.833 59.754 39.711 1.00 39.78 334 GLN A CA 1
ATOM 2596 C C . GLN A 1 334 ? -17.064 60.035 40.584 1.00 39.78 334 GLN A C 1
ATOM 2598 O O . GLN A 1 334 ? -17.996 60.6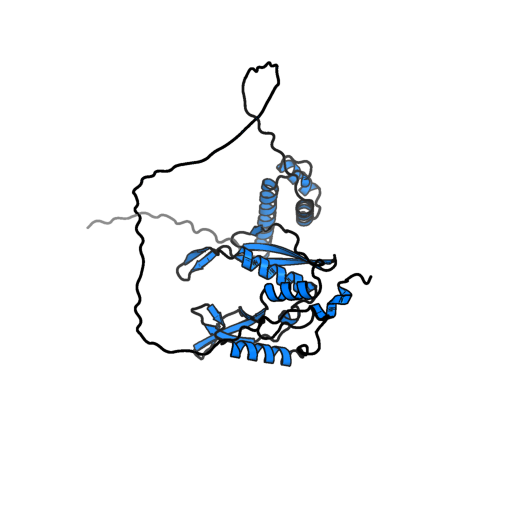95 40.115 1.00 39.78 334 GLN A O 1
ATOM 2603 N N . SER A 1 335 ? -16.941 59.706 41.879 1.00 46.00 335 SER A N 1
ATOM 2604 C CA . SER A 1 335 ? -17.912 59.857 42.989 1.00 46.00 335 SER A CA 1
ATOM 2605 C C . SER A 1 335 ? -18.785 58.626 43.230 1.00 46.00 335 SER A C 1
ATOM 2607 O O . SER A 1 335 ? -19.803 58.471 42.524 1.00 46.00 335 SER A O 1
#

Foldseek 3Di:
DDQQDLVVCLVLLQADDQLLQKDWDFDDWDADPVRFIKTKTQIDGFLVSLVVSCCVRANVQKDWDDDDWDDDVQKIKGWTWIGGNNDIFIFIFIDGQWDADPVRDIGGDPCGVVRGRRRGSVVRSVVSVRRVCSRVFDIDMAGADPVVRGGPDDSVRSSVVSVVRCVVVVHDHPDPVPDDDDPPPDPPPPPDDDDDDDDDDDDDDDDDDDDDDDDDDDDDDDDDDDDDDDDDDDDDDDDDDDDDDDDDDDPPPAQFDDPVLQVVVCVLVVVPPVVQCVLCVVQVHPGNRRDHPVSSVVVVVVSVVVVVVVVCVVVPDDDDDPDDDDDDDDDDDDD

Solvent-accessible surface area (backbone atoms only — not comparable to full-atom values): 21584 Å² total; per-residue (Å²): 133,86,78,82,42,57,78,81,40,44,73,69,33,56,48,77,77,59,48,82,52,48,44,66,48,70,38,81,72,45,70,46,95,89,67,51,40,31,17,37,46,43,58,44,64,55,60,61,66,54,52,52,53,44,45,76,72,33,66,92,40,52,51,63,68,92,53,83,65,51,67,63,83,63,34,40,37,22,53,22,42,37,31,43,54,91,42,78,34,69,27,70,5,62,28,49,45,51,49,69,44,100,86,66,49,81,43,74,39,92,56,25,66,62,51,5,43,48,47,0,43,52,51,13,38,29,73,68,37,28,67,37,65,47,81,71,44,76,80,44,78,42,50,30,36,85,84,86,66,41,62,63,63,54,73,67,56,40,32,55,48,40,52,53,38,32,58,76,65,72,52,76,77,81,60,89,85,75,76,75,84,69,91,72,87,72,83,81,82,78,79,78,78,81,84,84,82,92,81,90,83,87,87,84,88,87,82,88,83,86,87,87,86,86,88,89,88,82,88,87,86,91,87,88,87,93,84,90,82,92,83,92,90,88,87,88,84,89,88,90,92,88,90,86,86,86,86,92,81,80,86,80,80,79,60,62,43,56,68,72,61,36,54,49,53,39,57,78,55,66,69,40,58,72,62,49,49,59,49,22,61,73,70,77,33,92,45,66,45,64,34,41,69,69,54,46,54,54,49,52,54,52,53,52,53,51,50,54,52,52,49,41,65,70,67,69,63,76,79,83,77,81,78,77,85,77,86,78,82,91,81,88,81,84,135

Radius of gyration: 33.84 Å; Cα contacts (8 Å, |Δi|>4): 357; chains: 1; bounding box: 95×91×70 Å

Organism: NCBI:txid2607529

Secondary structure (DSSP, 8-state):
-----HHHHHHHHHSPPPTTTEEEEEEEEEE-TTS-EEEEEEEEE-HHHHHHHHHHHHTTSEE------EEETTEEEEEEEEEETTEEEEEEEEEESEEE-TTS-EEE-TTHHHHHHHHHHHHHHTTTTTTGGGGGSPPEEEEEETTTTEE---HHHHHHHHHHHHHHTT-PPPPTTT---S---------PPPP------------------------------------------------------------PPPHHHHHHHHHHTTT-HHHHHHHHHHTT-SSGGGS-HHHHHHHHHHHHHHHHHHHHHHTT-PPPPPPP-----------

Mean predicted aligned error: 19.75 Å

Sequence (335 aa):
MTTLTLASIEDGLQQPFAPHDVKYLPKSPKKKESGEWVCLALPYADKRAYEDRLNDLAFGFWSTPYNPPYAIGNKLVIPVTVTVCDIEHTDYGESFLSSLSRKGELHESENSATVAYSQGFRRACAQFRLGRYLYTLPKVWVPYDPTSRTIALTAEQTYQLTMRLYRKAGISLPDPQKNQPGQGHRPSRQLALPERATSHVALTSMNATAPELAPTSVDPIPSSPQVSESTSLAPQEAVAPVPMTSGPVAPSGGVSLTEHKVHWLEQQLKHNGERIQRICEQYSVSTFAELSDAQFEHLANRIFAAQKRAEQKKSGLAPSRRVATASMPDTVQQS